Protein AF-0000000074768337 (afdb_homodimer)

Sequence (286 aa):
MSSMKHPATPILRFARPTTSLATALHFYQSALGLELVGMFDNHRGFDGRILSPGSSTAGTPAPWHIEFTFQHGNNESCRAPTKDNLLVLYLKDKAEVELRKARMMEHGYDPVESLNPYWDDNGITFEDPEGWRIVLSWMEWTLMSSMKHPATPILRFARPTTSLATALHFYQSALGLELVGMFDNHRGFDGRILSPGSSTAGTPAPWHIEFTFQHGNNESCRAPTKDNLLVLYLKDKAEVELRKARMMEHGYDPVESLNPYWDDNGITFEDPEGWRIVLSWMEWTL

Radius of gyration: 18.32 Å; Cα contacts (8 Å, |Δi|>4): 614; chains: 2; bounding box: 54×44×52 Å

Structure (mmCIF, N/CA/C/O backbone):
data_AF-0000000074768337-model_v1
#
loop_
_entity.id
_entity.type
_entity.pdbx_description
1 polymer 'VOC domain-containing protein'
#
loop_
_atom_site.group_PDB
_atom_site.id
_atom_site.type_symbol
_atom_site.label_atom_id
_atom_site.label_alt_id
_atom_site.label_comp_id
_atom_site.label_asym_id
_atom_site.label_entity_id
_atom_site.label_seq_id
_atom_site.pdbx_PDB_ins_code
_atom_site.Cartn_x
_atom_site.Cartn_y
_atom_site.Cartn_z
_atom_site.occupancy
_atom_site.B_iso_or_equiv
_atom_site.auth_seq_id
_atom_site.auth_comp_id
_atom_site.auth_asym_id
_atom_site.auth_atom_id
_atom_site.pdbx_PDB_model_num
ATOM 1 N N . MET A 1 1 ? -18.953 -5.113 -32.281 1 28.75 1 MET A N 1
ATOM 2 C CA . MET A 1 1 ? -17.891 -4.344 -31.625 1 28.75 1 MET A CA 1
ATOM 3 C C . MET A 1 1 ? -17.672 -4.797 -30.188 1 28.75 1 MET A C 1
ATOM 5 O O . MET A 1 1 ? -18.578 -4.684 -29.359 1 28.75 1 MET A O 1
ATOM 9 N N . SER A 1 2 ? -17.062 -5.973 -30 1 35.22 2 SER A N 1
ATOM 10 C CA . SER A 1 2 ? -16.891 -6.633 -28.703 1 35.22 2 SER A CA 1
ATOM 11 C C . SER A 1 2 ? -16.438 -5.645 -27.641 1 35.22 2 SER A C 1
ATOM 13 O O . SER A 1 2 ? -15.43 -4.949 -27.812 1 35.22 2 SER A O 1
ATOM 15 N N . SER A 1 3 ? -17.25 -4.957 -26.984 1 39.78 3 SER A N 1
ATOM 16 C CA . SER A 1 3 ? -16.953 -3.977 -25.953 1 39.78 3 SER A CA 1
ATOM 17 C C . SER A 1 3 ? -15.828 -4.465 -25.047 1 39.78 3 SER A C 1
ATOM 19 O O . SER A 1 3 ? -15.992 -5.438 -24.312 1 39.78 3 SER A O 1
ATOM 21 N N . MET A 1 4 ? -14.617 -4.535 -25.484 1 37.62 4 MET A N 1
ATOM 22 C CA . MET A 1 4 ? -13.453 -4.906 -24.703 1 37.62 4 MET A CA 1
ATOM 23 C C . MET A 1 4 ? -13.539 -4.312 -23.297 1 37.62 4 MET A C 1
ATOM 25 O O . MET A 1 4 ? -13.422 -3.1 -23.125 1 37.62 4 MET A O 1
ATOM 29 N N . LYS A 1 5 ? -14.531 -4.719 -22.531 1 48.41 5 LYS A N 1
ATOM 30 C CA . LYS A 1 5 ? -14.727 -4.309 -21.156 1 48.41 5 LYS A CA 1
ATOM 31 C C . LYS A 1 5 ? -13.391 -4.23 -20.406 1 48.41 5 LYS A C 1
ATOM 33 O O . LYS A 1 5 ? -12.664 -5.223 -20.328 1 48.41 5 LYS A O 1
ATOM 38 N N . HIS A 1 6 ? -12.781 -3.053 -20.422 1 56.81 6 HIS A N 1
ATOM 39 C CA . HIS A 1 6 ? -11.625 -2.883 -19.562 1 56.81 6 HIS A CA 1
ATOM 40 C C . HIS A 1 6 ? -11.875 -3.469 -18.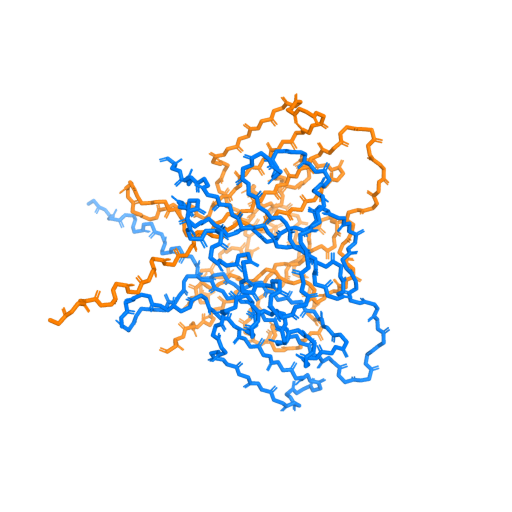172 1 56.81 6 HIS A C 1
ATOM 42 O O . HIS A 1 6 ? -12.938 -3.262 -17.594 1 56.81 6 HIS A O 1
ATOM 48 N N . PRO A 1 7 ? -11.109 -4.43 -17.859 1 65.25 7 PRO A N 1
ATOM 49 C CA . PRO A 1 7 ? -11.352 -5.027 -16.531 1 65.25 7 PRO A CA 1
ATOM 50 C C . PRO A 1 7 ? -11.477 -3.986 -15.43 1 65.25 7 PRO A C 1
ATOM 52 O O . PRO A 1 7 ? -10.859 -2.92 -15.508 1 65.25 7 PRO A O 1
ATOM 55 N N . ALA A 1 8 ? -12.438 -4.148 -14.586 1 78.94 8 ALA A N 1
ATOM 56 C CA . ALA A 1 8 ? -12.641 -3.277 -13.43 1 78.94 8 ALA A CA 1
ATOM 57 C C . ALA A 1 8 ? -11.344 -3.123 -12.633 1 78.94 8 ALA A C 1
ATOM 59 O O . ALA A 1 8 ? -10.555 -4.062 -12.531 1 78.94 8 ALA A O 1
ATOM 60 N N . THR A 1 9 ? -11.016 -1.885 -12.156 1 88.5 9 THR A N 1
ATOM 61 C CA . THR A 1 9 ? -9.859 -1.632 -11.305 1 88.5 9 THR A CA 1
ATOM 62 C C . THR A 1 9 ? -9.93 -2.465 -10.031 1 88.5 9 THR A C 1
ATOM 64 O O . THR A 1 9 ? -10.93 -2.424 -9.312 1 88.5 9 THR A O 1
ATOM 67 N N . PRO A 1 10 ? -8.938 -3.223 -9.812 1 93.25 10 PRO A N 1
ATOM 68 C CA . PRO A 1 10 ? -8.977 -4.031 -8.594 1 93.25 10 PRO A CA 1
ATOM 69 C C . PRO A 1 10 ? -8.969 -3.186 -7.32 1 93.25 10 PRO A C 1
ATOM 71 O O . PRO A 1 10 ? -8.305 -2.145 -7.273 1 93.25 10 PRO A O 1
ATOM 74 N N . ILE A 1 11 ? -9.742 -3.621 -6.328 1 93.88 11 ILE A N 1
ATOM 75 C CA . ILE A 1 11 ? -9.555 -3.1 -4.977 1 93.88 11 ILE A CA 1
ATOM 76 C C . ILE A 1 11 ? -8.188 -3.52 -4.441 1 93.88 11 ILE A C 1
ATOM 78 O O . ILE A 1 11 ? -7.766 -4.664 -4.629 1 93.88 11 ILE A O 1
ATOM 82 N N . LEU A 1 12 ? -7.484 -2.623 -3.832 1 96.56 12 LEU A N 1
ATOM 83 C CA . LEU A 1 12 ? -6.141 -2.877 -3.326 1 96.56 12 LEU A CA 1
ATOM 84 C C . LEU A 1 12 ? -6.145 -2.994 -1.805 1 96.56 12 LEU A C 1
ATOM 86 O O . LEU A 1 12 ? -6.766 -2.18 -1.117 1 96.56 12 LEU A O 1
ATOM 90 N N . ARG A 1 13 ? -5.523 -4.023 -1.271 1 97.31 13 ARG A N 1
ATOM 91 C CA . ARG A 1 13 ? -5.207 -4.074 0.153 1 97.31 13 ARG A CA 1
ATOM 92 C C . ARG A 1 13 ? -3.701 -4.039 0.381 1 97.31 13 ARG A C 1
ATOM 94 O O . ARG A 1 13 ? -2.965 -4.852 -0.181 1 97.31 13 ARG A O 1
ATOM 101 N N . PHE A 1 14 ? -3.279 -3.074 1.124 1 98.19 14 PHE A N 1
ATOM 102 C CA . PHE A 1 14 ? -1.939 -3.107 1.695 1 98.19 14 PHE A CA 1
ATOM 103 C C . PHE A 1 14 ? -1.933 -3.863 3.018 1 98.19 14 PHE A C 1
ATOM 105 O O . PHE A 1 14 ? -2.605 -3.463 3.971 1 98.19 14 PHE A O 1
ATOM 112 N N . ALA A 1 15 ? -1.19 -4.914 3.059 1 98.5 15 ALA A N 1
ATOM 113 C CA . ALA A 1 15 ? -1.124 -5.695 4.289 1 98.5 15 ALA A CA 1
ATOM 114 C C . ALA A 1 15 ? 0.3 -5.738 4.836 1 98.5 15 ALA A C 1
ATOM 116 O O . ALA A 1 15 ? 1.262 -5.867 4.074 1 98.5 15 ALA A O 1
ATOM 117 N N . ARG A 1 16 ? 0.417 -5.609 6.113 1 98.38 16 ARG A N 1
ATOM 118 C CA . ARG A 1 16 ? 1.716 -5.832 6.738 1 98.38 16 ARG A CA 1
ATOM 119 C C . ARG A 1 16 ? 1.556 -6.414 8.141 1 98.38 16 ARG A C 1
ATOM 121 O O . ARG A 1 16 ? 0.518 -6.234 8.781 1 98.38 16 ARG A O 1
ATOM 128 N N . PRO A 1 17 ? 2.613 -7.156 8.609 1 98.31 17 PRO A N 1
ATOM 129 C CA . PRO A 1 17 ? 2.607 -7.586 10.008 1 98.31 17 PRO A CA 1
ATOM 130 C C . PRO A 1 17 ? 2.875 -6.441 10.977 1 98.31 17 PRO A C 1
ATOM 132 O O . PRO A 1 17 ? 3.346 -5.375 10.57 1 98.31 17 PRO A O 1
ATOM 135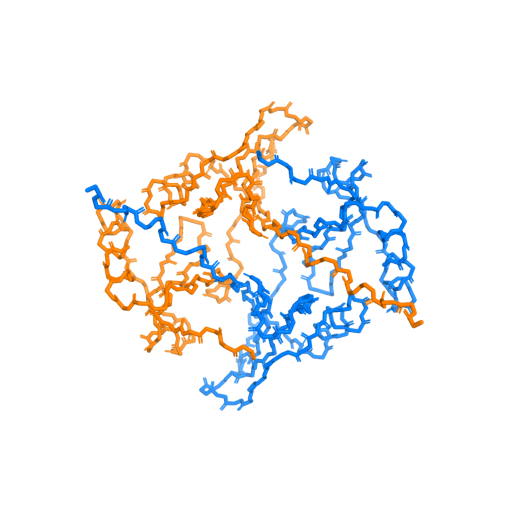 N N . THR A 1 18 ? 2.477 -6.602 12.148 1 98.19 18 THR A N 1
ATOM 136 C CA . THR A 1 18 ? 2.768 -5.703 13.266 1 98.19 18 THR A CA 1
ATOM 137 C C . THR A 1 18 ? 3.016 -6.496 14.547 1 98.19 18 THR A C 1
ATOM 139 O O . THR A 1 18 ? 2.52 -7.613 14.695 1 98.19 18 THR A O 1
ATOM 142 N N . THR A 1 19 ? 3.844 -5.938 15.414 1 97.31 19 THR A N 1
ATOM 143 C CA . THR A 1 19 ? 4.062 -6.562 16.719 1 97.31 19 THR A CA 1
ATOM 144 C C . THR A 1 19 ? 2.984 -6.133 17.703 1 97.31 19 THR A C 1
ATOM 146 O O . THR A 1 19 ? 2.871 -6.707 18.797 1 97.31 19 THR A O 1
ATOM 149 N N . SER A 1 20 ? 2.176 -5.137 17.328 1 97.38 20 SER A N 1
ATOM 150 C CA . SER A 1 20 ? 1.146 -4.637 18.234 1 97.38 20 SER A CA 1
ATOM 151 C C . SER A 1 20 ? -0.039 -4.07 17.453 1 97.38 20 SER A C 1
ATOM 153 O O . SER A 1 20 ? 0.028 -2.953 16.938 1 97.38 20 SER A O 1
ATOM 155 N N . LEU A 1 21 ? -1.165 -4.816 17.453 1 98.38 21 LEU A N 1
ATOM 156 C CA . LEU A 1 21 ? -2.379 -4.348 16.781 1 98.38 21 LEU A CA 1
ATOM 157 C C . LEU A 1 21 ? -2.914 -3.092 17.469 1 98.38 21 LEU A C 1
ATOM 159 O O . LEU A 1 21 ? -3.441 -2.199 16.797 1 98.38 21 LEU A O 1
ATOM 163 N N . ALA A 1 22 ? -2.742 -3.014 18.766 1 98.44 22 ALA A N 1
ATOM 164 C CA . ALA A 1 22 ? -3.223 -1.855 19.516 1 98.44 22 ALA A CA 1
ATOM 165 C C . ALA A 1 22 ? -2.52 -0.579 19.047 1 98.44 22 ALA A C 1
ATOM 167 O O . ALA A 1 22 ? -3.162 0.454 18.859 1 98.44 22 ALA A O 1
ATOM 168 N N . THR A 1 23 ? -1.223 -0.657 18.891 1 98 23 THR A N 1
ATOM 169 C CA . THR A 1 23 ? -0.446 0.498 18.453 1 98 23 THR A CA 1
ATOM 170 C C . THR A 1 23 ? -0.81 0.886 17.031 1 98 23 THR A C 1
ATOM 172 O O . THR A 1 23 ? -0.951 2.07 16.719 1 98 23 THR A O 1
ATOM 175 N N . ALA A 1 24 ? -0.987 -0.105 16.203 1 98.5 24 ALA A N 1
ATOM 176 C CA . ALA A 1 24 ? -1.396 0.157 14.828 1 98.5 24 ALA A CA 1
ATOM 177 C C . ALA A 1 24 ? -2.76 0.842 14.781 1 98.5 24 ALA A C 1
ATOM 179 O O . ALA A 1 24 ? -2.938 1.835 14.07 1 98.5 24 ALA A O 1
ATOM 180 N N . LEU A 1 25 ? -3.658 0.359 15.562 1 98.75 25 LEU A N 1
ATOM 181 C CA . LEU A 1 25 ? -5.008 0.915 15.57 1 98.75 25 LEU A CA 1
ATOM 182 C C . LEU A 1 25 ? -5.008 2.334 16.125 1 98.75 25 LEU A C 1
ATOM 184 O O . LEU A 1 25 ? -5.766 3.188 15.664 1 98.75 25 LEU A O 1
ATOM 188 N N . HIS A 1 26 ? -4.168 2.566 17.094 1 98.88 26 HIS A N 1
ATOM 189 C CA . HIS A 1 26 ? -4.094 3.922 17.641 1 98.88 26 HIS A CA 1
ATOM 190 C C . HIS A 1 26 ? -3.613 4.906 16.578 1 98.88 26 HIS A C 1
ATOM 192 O O . HIS A 1 26 ? -4.164 6 16.438 1 98.88 26 HIS A O 1
ATOM 198 N N . PHE A 1 27 ? -2.666 4.574 15.758 1 98.94 27 PHE A N 1
ATOM 199 C CA . PHE A 1 27 ? -2.123 5.461 14.734 1 98.94 27 PHE A CA 1
ATOM 200 C C . PHE A 1 27 ? -3.092 5.598 13.562 1 98.94 27 PHE A C 1
ATOM 202 O O . PHE A 1 27 ? -3.422 6.711 13.156 1 98.94 27 PHE A O 1
ATOM 209 N N . TYR A 1 28 ? -3.582 4.484 13.047 1 98.75 28 TYR A N 1
ATOM 210 C CA . TYR A 1 28 ? -4.262 4.496 11.75 1 98.75 28 TYR A CA 1
ATOM 211 C C . TYR A 1 28 ? -5.762 4.711 11.93 1 98.75 28 TYR A C 1
ATOM 213 O O . TYR A 1 28 ? -6.418 5.285 11.055 1 98.75 28 TYR A O 1
ATOM 221 N N . GLN A 1 29 ? -6.285 4.207 12.992 1 98.25 29 GLN A N 1
ATOM 222 C CA . GLN A 1 29 ? -7.711 4.402 13.227 1 98.25 29 GLN A CA 1
ATOM 223 C C . GLN A 1 29 ? -7.961 5.668 14.047 1 98.25 29 GLN A C 1
ATOM 225 O O . GLN A 1 29 ? -8.594 6.609 13.562 1 98.25 29 GLN A O 1
ATOM 230 N N . SER A 1 30 ? -7.422 5.746 15.242 1 98.56 30 SER A N 1
ATOM 231 C CA . SER A 1 30 ? -7.723 6.844 16.156 1 98.56 30 SER A CA 1
ATOM 232 C C . SER A 1 30 ? -7.133 8.156 15.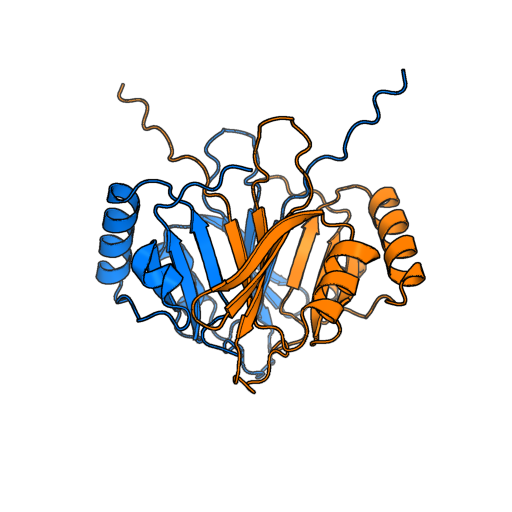648 1 98.56 30 SER A C 1
ATOM 234 O O . SER A 1 30 ? -7.824 9.18 15.602 1 98.56 30 SER A O 1
ATOM 236 N N . ALA A 1 31 ? -5.875 8.148 15.258 1 98.75 31 ALA A N 1
ATOM 237 C CA . ALA A 1 31 ? -5.191 9.391 14.906 1 98.75 31 ALA A CA 1
ATOM 238 C C . ALA A 1 31 ? -5.434 9.758 13.445 1 98.75 31 ALA A C 1
ATOM 240 O O . ALA A 1 31 ? -5.945 10.836 13.141 1 98.75 31 ALA A O 1
ATOM 241 N N . LEU A 1 32 ? -5.172 8.836 12.539 1 98 32 LEU A N 1
ATOM 242 C CA . LEU A 1 32 ? -5.289 9.117 11.109 1 98 32 LEU A CA 1
ATOM 243 C C . LEU A 1 32 ? -6.754 9.18 10.688 1 98 32 LEU A C 1
ATOM 245 O O . LEU A 1 32 ? -7.098 9.875 9.727 1 98 32 LEU A O 1
ATOM 249 N N . GLY A 1 33 ? -7.57 8.336 11.312 1 96.44 33 GLY A N 1
ATOM 250 C CA . GLY A 1 33 ? -9 8.484 11.102 1 96.44 33 GLY A CA 1
ATOM 251 C C . GLY A 1 33 ? -9.57 7.461 10.141 1 96.44 33 GLY A C 1
ATOM 252 O O . GLY A 1 33 ? -10.664 7.648 9.602 1 96.44 33 GLY A O 1
ATOM 253 N N . LEU A 1 34 ? -8.867 6.391 9.891 1 96.81 34 LEU A N 1
ATOM 254 C CA . LEU A 1 34 ? -9.445 5.324 9.078 1 96.81 34 LEU A CA 1
ATOM 255 C C . LEU A 1 34 ? -10.477 4.531 9.867 1 96.81 34 LEU A C 1
ATOM 257 O O . LEU A 1 34 ? -10.5 4.59 11.102 1 96.81 34 LEU A O 1
ATOM 261 N N . GLU A 1 35 ? -11.328 3.877 9.125 1 95.38 35 GLU A N 1
ATOM 262 C CA . GLU A 1 35 ? -12.391 3.092 9.742 1 95.38 35 GLU A CA 1
ATOM 263 C C . GLU A 1 35 ? -12.023 1.612 9.805 1 95.38 35 GLU A C 1
ATOM 265 O O . GLU A 1 35 ? -11.508 1.058 8.828 1 95.38 35 GLU A O 1
ATOM 270 N N . LEU A 1 36 ? -12.281 0.96 10.969 1 96.31 36 LEU A N 1
ATOM 271 C CA . LEU A 1 36 ? -12.141 -0.488 11.07 1 96.31 36 LEU A CA 1
ATOM 272 C C . LEU A 1 36 ? -13.281 -1.194 10.344 1 96.31 36 LEU A C 1
ATOM 274 O O . LEU A 1 36 ? -14.445 -1.09 10.75 1 96.31 36 LEU A O 1
ATOM 278 N N . VAL A 1 37 ? -12.992 -1.938 9.328 1 94.88 37 VAL A N 1
ATOM 279 C CA . VAL A 1 37 ? -14.055 -2.477 8.477 1 94.88 37 VAL A CA 1
ATOM 280 C C . VAL A 1 37 ? -14.016 -4.004 8.508 1 94.88 37 VAL A C 1
ATOM 282 O O . VAL A 1 37 ? -14.867 -4.664 7.918 1 94.88 37 VAL A O 1
ATOM 285 N N . GLY A 1 38 ? -13.023 -4.617 9.141 1 95.12 38 GLY A N 1
ATOM 286 C CA . GLY A 1 38 ? -12.891 -6.059 9.281 1 95.12 38 GLY A CA 1
ATOM 287 C C . GLY A 1 38 ? -11.883 -6.461 10.336 1 95.12 38 GLY A C 1
ATOM 288 O O . GLY A 1 38 ? -10.945 -5.715 10.625 1 95.12 38 GLY A O 1
ATOM 289 N N . MET A 1 39 ? -12.133 -7.559 10.961 1 97.5 39 MET A N 1
ATOM 290 C CA . MET A 1 39 ? -11.195 -8.109 11.93 1 97.5 39 MET A CA 1
ATOM 291 C C . MET A 1 39 ? -11.367 -9.617 12.07 1 97.5 39 MET A C 1
ATOM 293 O O . MET A 1 39 ? -12.438 -10.148 11.766 1 97.5 39 MET A O 1
ATOM 297 N N . PHE A 1 40 ? -10.383 -10.266 12.406 1 97.94 40 PHE A N 1
ATOM 298 C CA . PHE A 1 40 ? -10.414 -11.672 12.789 1 97.94 40 PHE A CA 1
ATOM 299 C C . PHE A 1 40 ? -9.391 -11.969 13.875 1 97.94 40 PHE A C 1
ATOM 301 O O . PHE A 1 40 ? -8.375 -11.266 13.984 1 97.94 40 PHE A O 1
ATOM 308 N N . ASP A 1 41 ? -9.641 -12.969 14.695 1 97.81 41 ASP A N 1
ATOM 309 C CA . ASP A 1 41 ? -8.742 -13.422 15.75 1 97.81 41 ASP A CA 1
ATOM 310 C C . ASP A 1 41 ? -8.484 -14.922 15.641 1 97.81 41 ASP A C 1
ATOM 312 O O . ASP A 1 41 ? -9.414 -15.703 15.438 1 97.81 41 ASP A O 1
ATOM 316 N N . ASN A 1 42 ? -7.184 -15.18 15.711 1 96.06 42 ASN A N 1
ATOM 317 C CA . ASN A 1 42 ? -6.727 -16.562 15.773 1 96.06 42 ASN A CA 1
ATOM 318 C C . ASN A 1 42 ? -7.227 -17.375 14.586 1 96.06 42 ASN A C 1
ATOM 320 O O . ASN A 1 42 ? -7.703 -18.5 14.758 1 96.06 42 ASN A O 1
ATOM 324 N N . HIS A 1 43 ? -7.211 -16.703 13.547 1 95.81 43 HIS A N 1
ATOM 325 C CA . HIS A 1 43 ? -7.457 -17.422 12.305 1 95.81 43 HIS A CA 1
ATOM 326 C C . HIS A 1 43 ? -6.164 -18 11.734 1 95.81 43 HIS A C 1
ATOM 328 O O . HIS A 1 43 ? -5.387 -17.281 11.102 1 95.81 43 HIS A O 1
ATOM 334 N N . ARG A 1 44 ? -5.965 -19.25 11.977 1 94.19 44 ARG A N 1
ATOM 335 C CA . ARG A 1 44 ? -4.754 -19.938 11.555 1 94.19 44 ARG A CA 1
ATOM 336 C C . ARG A 1 44 ? -3.51 -19.281 12.133 1 94.19 44 ARG A C 1
ATOM 338 O O . ARG A 1 44 ? -2.52 -19.078 11.43 1 94.19 44 ARG A O 1
ATOM 345 N N . GLY A 1 45 ? -3.592 -18.844 13.375 1 96.12 45 GLY A N 1
ATOM 346 C CA . GLY A 1 45 ? -2.449 -18.297 14.094 1 96.12 45 GLY A CA 1
ATOM 347 C C . GLY A 1 45 ? -2.273 -16.797 13.891 1 96.12 45 GLY A C 1
ATOM 348 O O . GLY A 1 45 ? -1.281 -16.219 14.344 1 96.12 45 GLY A O 1
ATOM 349 N N . PHE A 1 46 ? -3.262 -16.219 13.203 1 97.69 46 PHE A N 1
ATOM 350 C CA . PHE A 1 46 ? -3.146 -14.789 12.914 1 97.69 46 PHE A CA 1
ATOM 351 C C . PHE A 1 46 ? -4.332 -14.023 13.492 1 97.69 46 PHE A C 1
ATOM 353 O O . PHE A 1 46 ? -5.465 -14.516 13.469 1 97.69 46 PHE A O 1
ATOM 360 N N . ASP A 1 47 ? -4.074 -12.867 14.062 1 98.44 47 ASP A N 1
ATOM 361 C CA . ASP A 1 47 ? -5.074 -11.82 14.227 1 98.44 47 ASP A CA 1
ATOM 362 C C . ASP A 1 47 ? -4.98 -10.797 13.094 1 98.44 47 ASP A C 1
ATOM 364 O O . ASP A 1 47 ? -3.898 -10.555 12.562 1 98.44 47 ASP A O 1
ATOM 368 N N . GLY A 1 48 ? -6.117 -10.258 12.703 1 98.44 48 GLY A N 1
ATOM 369 C CA . GLY A 1 48 ? -6.098 -9.258 11.648 1 98.44 48 GLY A CA 1
ATOM 370 C C . GLY A 1 48 ? -7.055 -8.109 11.898 1 98.44 48 GLY A C 1
ATOM 371 O O . GLY A 1 48 ? -8.109 -8.297 12.5 1 98.44 48 GLY A O 1
ATOM 372 N N . ARG A 1 49 ? -6.684 -6.891 11.57 1 98.75 49 ARG A N 1
ATOM 373 C CA . ARG A 1 49 ? -7.496 -5.68 11.539 1 98.75 49 ARG A CA 1
ATOM 374 C C . ARG A 1 49 ? -7.406 -5 10.172 1 98.75 49 ARG A C 1
ATOM 376 O O . ARG A 1 49 ? -6.309 -4.797 9.648 1 98.75 49 ARG A O 1
ATOM 383 N N . ILE A 1 50 ? -8.523 -4.785 9.594 1 97.94 50 ILE A N 1
ATOM 384 C CA . ILE A 1 50 ? -8.594 -4.18 8.273 1 97.94 50 ILE A CA 1
ATOM 385 C C . ILE A 1 50 ? -9.242 -2.799 8.367 1 97.94 50 ILE A C 1
ATOM 387 O O . ILE A 1 50 ? -10.336 -2.654 8.922 1 97.94 50 ILE A O 1
ATOM 391 N N . LEU A 1 51 ? -8.539 -1.793 7.879 1 97.5 51 LEU A N 1
ATOM 392 C CA . LEU A 1 51 ? -8.992 -0.408 7.938 1 97.5 51 LEU A CA 1
ATOM 393 C C . LEU A 1 51 ? -9.203 0.155 6.535 1 97.5 51 LEU A C 1
ATOM 395 O O . LEU A 1 51 ? -8.516 -0.243 5.594 1 97.5 51 LEU A O 1
ATOM 399 N N . SER A 1 52 ? -10.133 1.068 6.398 1 95.44 52 SER A N 1
ATOM 400 C CA . SER A 1 52 ? -10.461 1.707 5.129 1 95.44 52 SER A CA 1
ATOM 401 C C . SER A 1 52 ? -10.789 3.184 5.32 1 95.44 52 SER A C 1
ATOM 403 O O . SER A 1 52 ? -11.156 3.605 6.418 1 95.44 52 SER A O 1
ATOM 405 N N . PRO A 1 53 ? -10.492 4.188 4.246 1 90.12 53 PRO A N 1
ATOM 406 C CA . PRO A 1 53 ? -10.844 5.605 4.328 1 90.12 53 PRO A CA 1
ATOM 407 C C . PRO A 1 53 ? -12.352 5.836 4.348 1 90.12 53 PRO A C 1
ATOM 409 O O . PRO A 1 53 ? -12.805 6.973 4.516 1 90.12 53 PRO A O 1
ATOM 412 N N . GLY A 1 54 ? -13.141 5.051 4.664 1 76.25 54 GLY A N 1
ATOM 413 C CA . GLY A 1 54 ? -14.578 5.234 4.602 1 76.25 54 GLY A CA 1
ATOM 414 C C . GLY A 1 54 ? -15.094 5.43 3.186 1 76.25 54 GLY A C 1
ATOM 415 O O . GLY A 1 54 ? -14.328 5.801 2.289 1 76.25 54 GLY A O 1
ATOM 416 N N . SER A 1 55 ? -16.172 4.828 2.875 1 69.5 55 SER A N 1
ATOM 417 C CA . SER A 1 55 ? -16.797 5.012 1.569 1 69.5 55 SER A CA 1
ATOM 418 C C . SER A 1 55 ? -17.688 6.254 1.551 1 69.5 55 SER A C 1
ATOM 420 O O . SER A 1 55 ? -18.391 6.523 2.516 1 69.5 55 SER A O 1
ATOM 422 N N . SER A 1 56 ? -17.406 7.031 0.589 1 62.06 56 SER A N 1
ATOM 423 C CA . SER A 1 56 ? -18.266 8.203 0.451 1 62.06 56 SER A CA 1
ATOM 424 C C . SER A 1 56 ? -19.641 7.816 -0.067 1 62.06 56 SER A C 1
ATOM 426 O O . SER A 1 56 ? -20.594 8.594 0.047 1 62.06 56 SER A O 1
ATOM 428 N N . THR A 1 57 ? -19.688 6.699 -0.741 1 64.44 57 THR A N 1
ATOM 429 C CA . THR A 1 57 ? -20.953 6.312 -1.341 1 64.44 57 THR A CA 1
ATOM 430 C C . THR A 1 57 ? -21.469 5.012 -0.729 1 64.44 57 THR A C 1
ATOM 432 O O . THR A 1 57 ? -20.734 4.023 -0.653 1 64.44 57 THR A O 1
ATOM 435 N N . ALA A 1 58 ? -22.703 5.133 -0.226 1 64.62 58 ALA A N 1
ATOM 436 C CA . ALA A 1 58 ? -23.328 3.945 0.346 1 64.62 58 ALA A CA 1
ATOM 437 C C . ALA A 1 58 ? -23.344 2.795 -0.656 1 64.62 58 ALA A C 1
ATOM 439 O O . ALA A 1 58 ? -23.672 2.992 -1.83 1 64.62 58 ALA A O 1
ATOM 440 N N . GLY A 1 59 ? -22.891 1.676 -0.209 1 69.44 59 GLY A N 1
ATOM 441 C CA . GLY A 1 59 ? -22.969 0.473 -1.022 1 69.44 59 GLY A CA 1
ATOM 442 C C . GLY A 1 59 ? -21.734 0.261 -1.889 1 69.44 59 GLY A C 1
ATOM 443 O O . GLY A 1 59 ? -21.594 -0.792 -2.51 1 69.44 59 GLY A O 1
ATOM 444 N N . THR A 1 60 ? -20.859 1.288 -1.959 1 77.44 60 THR A N 1
ATOM 445 C CA . THR A 1 60 ? -19.656 1.134 -2.768 1 77.44 60 THR A CA 1
ATOM 446 C C . THR A 1 60 ? -18.438 0.892 -1.883 1 77.44 60 THR A C 1
ATOM 448 O O . THR A 1 60 ? -18.141 1.692 -0.994 1 77.44 60 THR A O 1
ATOM 451 N N . PRO A 1 61 ? -17.859 -0.168 -2.146 1 82.56 61 PRO A N 1
ATOM 452 C CA . PRO A 1 61 ? -16.672 -0.422 -1.319 1 82.56 61 PRO A CA 1
ATOM 453 C C . PRO A 1 61 ? -15.555 0.577 -1.577 1 82.56 61 PRO A C 1
ATOM 455 O O . PRO A 1 61 ? -15.406 1.069 -2.699 1 82.56 61 PRO A O 1
ATOM 458 N N . ALA A 1 62 ? -14.836 0.848 -0.571 1 90.38 62 ALA A N 1
ATOM 459 C CA . ALA A 1 62 ? -13.633 1.657 -0.754 1 90.38 62 ALA A CA 1
ATOM 460 C C . ALA A 1 62 ? -12.648 0.973 -1.697 1 90.38 62 ALA A C 1
ATOM 462 O O . ALA A 1 62 ? -12.523 -0.254 -1.689 1 90.38 62 ALA A O 1
ATOM 463 N N . PRO A 1 63 ? -11.984 1.746 -2.475 1 91.44 63 PRO A N 1
ATOM 464 C CA . PRO A 1 63 ? -11.117 1.143 -3.488 1 91.44 63 PRO A CA 1
ATOM 465 C C . PRO A 1 63 ? -9.805 0.611 -2.904 1 91.44 63 PRO A C 1
ATOM 467 O O . PRO A 1 63 ? -9.062 -0.1 -3.588 1 91.44 63 PRO A O 1
ATOM 470 N N . TRP A 1 64 ? -9.508 0.916 -1.627 1 95.12 64 TRP A N 1
ATOM 471 C CA . TRP A 1 64 ? -8.305 0.389 -0.988 1 95.12 64 TRP A CA 1
ATOM 472 C C . TRP A 1 64 ? -8.508 0.244 0.516 1 95.12 64 TRP A C 1
ATOM 474 O O . TRP A 1 64 ? -9.398 0.866 1.092 1 95.12 64 TRP A O 1
ATOM 484 N N . HIS A 1 65 ? -7.695 -0.678 1.093 1 96 65 HIS A N 1
ATOM 485 C CA . HIS A 1 65 ? -7.668 -0.932 2.529 1 96 65 HIS A CA 1
ATOM 486 C C . HIS A 1 65 ? -6.258 -1.248 3.008 1 96 65 HIS A C 1
ATOM 488 O O . HIS A 1 65 ? -5.383 -1.583 2.203 1 96 65 HIS A O 1
ATOM 494 N N . ILE A 1 66 ? -6.148 -1.062 4.305 1 98.19 66 ILE A N 1
ATOM 495 C CA . ILE A 1 66 ? -4.918 -1.465 4.98 1 98.19 66 ILE A CA 1
ATOM 496 C C . ILE A 1 66 ? -5.219 -2.586 5.973 1 98.19 66 ILE A C 1
ATOM 498 O O . ILE A 1 66 ? -6.219 -2.533 6.695 1 98.19 66 ILE A O 1
ATOM 502 N N . GLU A 1 67 ? -4.375 -3.549 5.973 1 98.56 67 GLU A N 1
ATOM 503 C CA . GLU A 1 67 ? -4.5 -4.641 6.938 1 98.56 67 GLU A CA 1
ATOM 504 C C . GLU A 1 67 ? -3.246 -4.766 7.793 1 98.56 67 GLU A C 1
ATOM 506 O O . GLU A 1 67 ? -2.127 -4.719 7.277 1 98.56 67 GLU A O 1
ATOM 511 N N . PHE A 1 68 ? -3.504 -4.902 9.094 1 98.69 68 PHE A N 1
ATOM 512 C CA . PHE A 1 68 ? -2.453 -5.281 10.023 1 98.69 68 PHE A CA 1
ATOM 513 C C . PHE A 1 68 ? -2.684 -6.691 10.555 1 98.69 68 PHE A C 1
ATOM 515 O O . PHE A 1 68 ? -3.791 -7.027 10.977 1 98.69 68 PHE A O 1
ATOM 522 N N . THR A 1 69 ? -1.649 -7.48 10.5 1 98.44 69 THR A N 1
ATOM 523 C CA . THR A 1 69 ? -1.748 -8.836 11.023 1 98.44 69 THR A CA 1
ATOM 524 C C . THR A 1 69 ? -0.768 -9.047 12.172 1 98.44 69 THR A C 1
ATOM 526 O O . THR A 1 69 ? 0.355 -8.539 12.133 1 98.44 69 THR A O 1
ATOM 529 N N . PHE A 1 70 ? -1.182 -9.695 13.148 1 97.94 70 PHE A N 1
ATOM 530 C CA . PHE A 1 70 ? -0.358 -10.203 14.242 1 97.94 70 PHE A CA 1
ATOM 531 C C . PHE A 1 70 ? -0.26 -11.719 14.188 1 97.94 70 PHE A C 1
ATOM 533 O O . PHE A 1 70 ? -1.271 -12.422 14.289 1 97.94 70 PHE A O 1
ATOM 540 N N . GLN A 1 71 ? 0.916 -12.203 13.914 1 97.12 71 GLN A N 1
ATOM 541 C CA . GLN A 1 71 ? 1.146 -13.641 13.875 1 97.12 71 GLN A CA 1
ATOM 542 C C . GLN A 1 71 ? 1.584 -14.172 15.234 1 97.12 71 GLN A C 1
ATOM 544 O O . GLN A 1 71 ? 2.652 -13.805 15.734 1 97.12 71 GLN A O 1
ATOM 549 N N . HIS A 1 72 ? 0.837 -15.062 15.75 1 96.75 72 HIS A N 1
ATOM 550 C CA . HIS A 1 72 ? 1.148 -15.625 17.062 1 96.75 72 HIS A CA 1
ATOM 551 C C . HIS A 1 72 ? 2.48 -16.359 17.031 1 96.75 72 HIS A C 1
ATOM 553 O O . HIS A 1 72 ? 2.734 -17.172 16.141 1 96.75 72 HIS A O 1
ATOM 559 N N . GLY A 1 73 ? 3.297 -16.031 18 1 94.25 73 GLY A N 1
ATOM 560 C CA . GLY A 1 73 ? 4.559 -16.734 18.156 1 94.25 73 GLY A CA 1
ATOM 561 C C . GLY A 1 73 ? 5.652 -16.219 17.234 1 94.25 73 GLY A C 1
ATOM 562 O O . GLY A 1 73 ? 6.766 -16.75 17.234 1 94.25 73 GLY A O 1
ATOM 563 N N . ASN A 1 74 ? 5.312 -15.227 16.438 1 89.38 74 ASN A N 1
ATOM 564 C CA . ASN A 1 74 ? 6.285 -14.633 15.523 1 89.38 74 ASN A CA 1
ATOM 565 C C . ASN A 1 74 ? 7.008 -13.453 16.172 1 89.38 74 ASN A C 1
ATOM 567 O O . ASN A 1 74 ? 6.367 -12.555 16.719 1 89.38 74 ASN A O 1
ATOM 571 N N . ASN A 1 75 ? 8.359 -13.406 16.016 1 86.56 75 ASN A N 1
ATOM 572 C CA . ASN A 1 75 ? 9.156 -12.367 16.641 1 86.56 75 ASN A CA 1
ATOM 573 C C . ASN A 1 75 ? 9.93 -11.547 15.617 1 86.56 75 ASN A C 1
ATOM 575 O O . ASN A 1 75 ? 10.844 -10.805 15.969 1 86.56 75 ASN A O 1
ATOM 579 N N . GLU A 1 76 ? 9.562 -11.703 14.438 1 90.06 76 GLU A N 1
ATOM 580 C CA . GLU A 1 76 ? 10.258 -10.953 13.391 1 90.06 76 GLU A CA 1
ATOM 581 C C . GLU A 1 76 ? 9.961 -9.461 13.492 1 90.06 76 GLU A C 1
ATOM 583 O O . GLU A 1 76 ? 8.859 -9.062 13.898 1 90.06 76 GLU A O 1
ATOM 588 N N . SER A 1 77 ? 10.992 -8.711 13.148 1 91.88 77 SER A N 1
ATOM 589 C CA . SER A 1 77 ? 10.805 -7.262 13.156 1 91.88 77 SER A CA 1
ATOM 590 C C . SER A 1 77 ? 9.781 -6.828 12.109 1 91.88 77 SER A C 1
ATOM 592 O O . SER A 1 77 ? 9.773 -7.348 10.992 1 91.88 77 SER A O 1
ATOM 594 N N . CYS A 1 78 ? 8.977 -5.891 12.484 1 95.75 78 CYS A N 1
ATOM 595 C CA . CYS A 1 78 ? 7.969 -5.328 11.586 1 95.75 78 CYS A CA 1
ATOM 596 C C . CYS A 1 78 ? 8.297 -3.881 11.242 1 95.75 78 CYS A C 1
ATOM 598 O O . CYS A 1 78 ? 7.449 -3.15 10.727 1 95.75 78 CYS A O 1
ATOM 600 N N . ARG A 1 79 ? 9.531 -3.531 11.477 1 97.25 79 ARG A N 1
ATOM 601 C CA . ARG A 1 79 ? 9.93 -2.148 11.234 1 97.25 79 ARG A CA 1
ATOM 602 C C . ARG A 1 79 ? 10.055 -1.864 9.742 1 97.25 79 ARG A C 1
ATOM 604 O O . ARG A 1 79 ? 10.438 -2.74 8.969 1 97.25 79 ARG A O 1
ATOM 611 N N . ALA A 1 80 ? 9.727 -0.644 9.367 1 97.88 80 ALA A N 1
ATOM 612 C CA . ALA A 1 80 ? 9.938 -0.219 7.984 1 97.88 80 ALA A CA 1
ATOM 613 C C . ALA A 1 80 ? 11.414 -0.32 7.598 1 97.88 80 ALA A C 1
ATOM 615 O O . ALA A 1 80 ? 12.297 0.033 8.391 1 97.88 80 ALA A O 1
ATOM 616 N N . PRO A 1 81 ? 11.648 -0.769 6.434 1 97.06 81 PRO A N 1
ATOM 617 C CA . PRO A 1 81 ? 13.055 -0.929 6.055 1 97.06 81 PRO A CA 1
ATOM 618 C C . PRO A 1 81 ? 13.75 0.404 5.793 1 97.06 81 PRO A C 1
ATOM 620 O O . PRO A 1 81 ? 14.977 0.504 5.93 1 97.06 81 PRO A O 1
ATOM 623 N N . THR A 1 82 ? 13.031 1.427 5.305 1 97.25 82 THR A N 1
ATOM 624 C CA . THR A 1 82 ? 13.602 2.752 5.09 1 97.25 82 THR A CA 1
ATOM 625 C C . THR A 1 82 ? 12.609 3.84 5.496 1 97.25 82 THR A C 1
ATOM 627 O O . THR A 1 82 ? 11.445 3.553 5.762 1 97.25 82 THR A O 1
ATOM 630 N N . LYS A 1 83 ? 13.117 5.035 5.461 1 96.94 83 LYS A N 1
ATOM 631 C CA . LYS A 1 83 ? 12.281 6.195 5.754 1 96.94 83 LYS A CA 1
ATOM 632 C C . LYS A 1 83 ? 11.469 6.613 4.527 1 96.94 83 LYS A C 1
ATOM 634 O O . LYS A 1 83 ? 10.664 7.543 4.598 1 96.94 83 LYS A O 1
ATOM 639 N N . ASP A 1 84 ? 11.648 5.875 3.441 1 97.62 84 ASP A N 1
ATOM 640 C CA . ASP A 1 84 ? 10.969 6.281 2.213 1 97.62 84 ASP A CA 1
ATOM 641 C C . ASP A 1 84 ? 9.992 5.207 1.743 1 97.62 84 ASP A C 1
ATOM 643 O O . ASP A 1 84 ? 9.641 5.148 0.563 1 97.62 84 ASP A O 1
ATOM 647 N N . ASN A 1 85 ? 9.68 4.285 2.623 1 98.25 85 ASN A N 1
ATOM 648 C CA . ASN A 1 85 ? 8.477 3.48 2.451 1 98.25 85 ASN A CA 1
ATOM 649 C C . ASN A 1 85 ? 7.23 4.23 2.912 1 98.25 85 ASN A C 1
ATOM 651 O O . ASN A 1 85 ? 6.98 4.352 4.113 1 98.25 85 ASN A O 1
ATOM 655 N N . LEU A 1 86 ? 6.387 4.652 1.932 1 98.69 86 LEU A N 1
ATOM 656 C CA . LEU A 1 86 ? 5.355 5.637 2.236 1 98.69 86 LEU A CA 1
ATOM 657 C C . LEU A 1 86 ? 3.98 5.133 1.802 1 98.69 86 LEU A C 1
ATOM 659 O O . LEU A 1 86 ? 3.85 4.504 0.749 1 98.69 86 LEU A O 1
ATOM 663 N N . LEU A 1 87 ? 2.967 5.41 2.588 1 98.56 87 LEU A N 1
ATOM 664 C CA . LEU A 1 87 ? 1.59 5.559 2.129 1 98.56 87 LEU A CA 1
ATOM 665 C C . LEU A 1 87 ? 1.229 7.031 1.959 1 98.56 87 LEU A C 1
ATOM 667 O O . LEU A 1 87 ? 1.282 7.801 2.918 1 98.56 87 LEU A O 1
ATOM 671 N N . VAL A 1 88 ? 0.897 7.387 0.749 1 98.38 88 VAL A N 1
ATOM 672 C CA . VAL A 1 88 ? 0.552 8.773 0.466 1 98.38 88 VAL A CA 1
ATOM 673 C C . VAL A 1 88 ? -0.953 8.898 0.233 1 98.38 88 VAL A C 1
ATOM 675 O O . VAL A 1 88 ? -1.51 8.219 -0.633 1 98.38 88 VAL A O 1
ATOM 678 N N . LEU A 1 89 ? -1.584 9.734 0.98 1 97.44 89 LEU A N 1
ATOM 679 C CA . LEU A 1 89 ? -3 10.039 0.816 1 97.44 89 LEU A CA 1
ATOM 680 C C . LEU A 1 89 ? -3.188 11.406 0.171 1 97.44 89 LEU A C 1
ATOM 682 O O . LEU A 1 89 ? -2.793 12.43 0.743 1 97.44 89 LEU A O 1
ATOM 686 N N . TYR A 1 90 ? -3.787 11.383 -0.958 1 96.44 90 TYR A N 1
ATOM 687 C CA . TYR A 1 90 ? -4.078 12.633 -1.639 1 96.44 90 TYR A CA 1
ATOM 688 C C . TYR A 1 90 ? -5.395 13.227 -1.148 1 96.44 90 TYR A C 1
ATOM 690 O O . TYR A 1 90 ? -6.473 12.766 -1.524 1 96.44 90 TYR A O 1
ATOM 698 N N . LEU A 1 91 ? -5.297 14.32 -0.441 1 95.31 91 LEU A N 1
ATOM 699 C CA . LEU A 1 91 ? -6.461 14.961 0.16 1 95.31 91 LEU A CA 1
ATOM 700 C C . LEU A 1 91 ? -6.902 16.172 -0.663 1 95.31 91 LEU A C 1
ATOM 702 O O . LEU A 1 91 ? -8.047 16.609 -0.56 1 95.31 91 LEU A O 1
ATOM 706 N N . LYS A 1 92 ? -6.047 16.75 -1.479 1 91.94 92 LYS A N 1
ATOM 707 C CA . LYS A 1 92 ? -6.289 17.75 -2.51 1 91.94 92 LYS A CA 1
ATOM 708 C C . LYS A 1 92 ? -6.664 19.094 -1.891 1 91.94 92 LYS A C 1
ATOM 710 O O . LYS A 1 92 ? -7.082 20.016 -2.598 1 91.94 92 LYS A O 1
ATOM 715 N N . ASP A 1 93 ? -6.562 19.219 -0.582 1 94.81 93 ASP A N 1
ATOM 716 C CA . ASP A 1 93 ? -6.973 20.406 0.147 1 94.81 93 ASP A CA 1
ATOM 717 C C . ASP A 1 93 ? -6.062 20.672 1.346 1 94.81 93 ASP A C 1
ATOM 719 O O . ASP A 1 93 ? -6.098 19.922 2.328 1 94.81 93 ASP A O 1
ATOM 723 N N . LYS A 1 94 ? -5.355 21.781 1.236 1 97.06 94 LYS A N 1
ATOM 724 C CA . LYS A 1 94 ? -4.395 22.094 2.289 1 97.06 94 LYS A CA 1
ATOM 725 C C . LYS A 1 94 ? -5.094 22.266 3.635 1 97.06 94 LYS A C 1
ATOM 727 O O . LYS A 1 94 ? -4.543 21.906 4.68 1 97.06 94 LYS A O 1
ATOM 732 N N . ALA A 1 95 ? -6.289 22.797 3.615 1 97.25 95 ALA A N 1
ATOM 733 C CA . ALA A 1 95 ? -7.043 22.953 4.855 1 97.25 95 ALA A CA 1
ATOM 734 C C . ALA A 1 95 ? -7.375 21.609 5.477 1 97.25 95 ALA A C 1
ATOM 736 O O . ALA A 1 95 ? -7.285 21.438 6.695 1 97.25 95 ALA A O 1
ATOM 737 N N . GLU A 1 96 ? -7.742 20.656 4.645 1 96.12 96 GLU A N 1
ATOM 738 C CA . GLU A 1 96 ? -8.008 19.297 5.133 1 96.12 96 GLU A CA 1
ATOM 739 C C . GLU A 1 96 ? -6.75 18.672 5.715 1 96.12 96 GLU A C 1
ATOM 741 O O . GLU A 1 96 ? -6.809 18 6.746 1 96.12 96 GLU A O 1
ATOM 746 N N . VAL A 1 97 ? -5.629 18.891 5.055 1 98.12 97 VAL A N 1
ATOM 747 C CA . VAL A 1 97 ? -4.359 18.359 5.539 1 98.12 97 VAL A CA 1
ATOM 748 C C . VAL A 1 97 ? -4.047 18.953 6.914 1 98.12 97 VAL A C 1
ATOM 750 O O . VAL A 1 97 ? -3.633 18.219 7.824 1 98.12 97 VAL A O 1
ATOM 753 N N . GLU A 1 98 ? -4.277 20.234 7.07 1 98.19 98 GLU A N 1
ATOM 754 C CA . GLU A 1 98 ? -4.004 20.891 8.352 1 98.19 98 GLU A CA 1
ATOM 755 C C . GLU A 1 98 ? -4.922 20.375 9.445 1 98.19 98 GLU A C 1
ATOM 757 O O . GLU A 1 98 ? -4.5 20.219 10.594 1 98.19 98 GLU A O 1
ATOM 762 N N . LEU A 1 99 ? -6.152 20.109 9.07 1 97.56 99 LEU A N 1
ATOM 763 C CA . LEU A 1 99 ? -7.09 19.531 10.031 1 97.56 99 LEU A CA 1
ATOM 764 C C . LEU A 1 99 ? -6.621 18.156 10.477 1 97.56 99 LEU A C 1
ATOM 766 O O . LEU A 1 99 ? -6.645 17.844 11.672 1 97.56 99 LEU A O 1
ATOM 770 N N . ARG A 1 100 ? -6.18 17.375 9.602 1 97.44 100 ARG A N 1
ATOM 771 C CA . ARG A 1 100 ? -5.695 16.031 9.922 1 97.44 100 ARG A CA 1
ATOM 772 C C . ARG A 1 100 ? -4.391 16.094 10.711 1 97.44 100 ARG A C 1
ATOM 774 O O . ARG A 1 100 ? -4.156 15.266 11.602 1 97.44 100 ARG A O 1
ATOM 781 N N . LYS A 1 101 ? -3.58 17.016 10.344 1 98.69 101 LYS A N 1
ATOM 782 C CA . LYS A 1 101 ? -2.363 17.25 11.117 1 98.69 101 LYS A CA 1
ATOM 783 C C . LYS A 1 101 ? -2.686 17.516 12.586 1 98.69 101 LYS A C 1
ATOM 785 O O . LYS A 1 101 ? -2.076 16.938 13.477 1 98.69 101 LYS A O 1
ATOM 790 N N . ALA A 1 102 ? -3.619 18.406 12.758 1 98.69 102 ALA A N 1
ATOM 791 C CA . ALA A 1 102 ? -4.008 18.75 14.125 1 98.69 102 ALA A CA 1
ATOM 792 C C . ALA A 1 102 ? -4.492 17.516 14.883 1 98.69 102 ALA A C 1
ATOM 794 O O . ALA A 1 102 ? -4.141 17.312 16.047 1 98.69 102 ALA A O 1
ATOM 795 N N . ARG A 1 103 ? -5.227 16.703 14.219 1 98.44 103 ARG A N 1
ATOM 796 C CA . ARG A 1 103 ? -5.723 15.477 14.836 1 98.44 103 ARG A CA 1
ATOM 797 C C . ARG A 1 103 ? -4.578 14.531 15.188 1 98.44 103 ARG A C 1
ATOM 799 O O . ARG A 1 103 ? -4.547 13.969 16.281 1 98.44 103 ARG A O 1
ATOM 806 N N . MET A 1 104 ? -3.67 14.352 14.25 1 98.81 104 MET A N 1
ATOM 807 C CA . MET A 1 104 ? -2.508 13.5 14.484 1 98.81 104 MET A CA 1
ATOM 808 C C . MET A 1 104 ? -1.73 13.977 15.711 1 98.81 104 MET A C 1
ATOM 810 O O . MET A 1 104 ? -1.381 13.172 16.578 1 98.81 104 MET A O 1
ATOM 814 N N . MET A 1 105 ? -1.508 15.25 15.758 1 98.81 105 MET A N 1
ATOM 815 C CA . MET A 1 105 ? -0.73 15.828 16.859 1 98.81 105 MET A CA 1
ATOM 816 C C . MET A 1 105 ? -1.47 15.688 18.172 1 98.81 105 MET A C 1
ATOM 818 O O . MET A 1 105 ? -0.852 15.445 19.219 1 98.81 105 MET A O 1
ATOM 822 N N . GLU A 1 106 ? -2.785 15.805 18.156 1 98.69 106 GLU A N 1
ATOM 823 C CA . GLU A 1 106 ? -3.602 15.609 19.359 1 98.69 106 GLU A CA 1
ATOM 824 C C . GLU A 1 106 ? -3.439 14.195 19.906 1 98.69 106 GLU A C 1
ATOM 826 O O . GLU A 1 106 ? -3.557 13.984 21.125 1 98.69 106 GLU A O 1
ATOM 831 N N . HIS A 1 107 ? -3.143 13.328 19.047 1 98.69 107 HIS A N 1
ATOM 832 C CA . HIS A 1 107 ? -2.986 11.938 19.453 1 98.69 107 HIS A CA 1
ATOM 833 C C . HIS A 1 107 ? -1.523 11.602 19.734 1 98.69 107 HIS A C 1
ATOM 835 O O . HIS A 1 107 ? -1.18 10.445 19.953 1 98.69 107 HIS A O 1
ATOM 841 N N . GLY A 1 108 ? -0.649 12.562 19.578 1 98.62 108 GLY A N 1
ATOM 842 C CA . GLY A 1 108 ? 0.721 12.383 20.031 1 98.62 108 GLY A CA 1
ATOM 843 C C . GLY A 1 108 ? 1.694 12.125 18.891 1 98.62 108 GLY A C 1
ATOM 844 O O . GLY A 1 108 ? 2.83 11.703 19.125 1 98.62 108 GLY A O 1
ATOM 845 N N . TYR A 1 109 ? 1.285 12.328 17.688 1 98.88 109 TYR A N 1
ATOM 846 C CA . TYR A 1 109 ? 2.164 12.117 16.547 1 98.88 109 TYR A CA 1
ATOM 847 C C . TYR A 1 109 ? 2.539 13.445 15.891 1 98.88 109 TYR A C 1
ATOM 849 O O . TYR A 1 109 ? 1.695 14.109 15.281 1 98.88 109 TYR A O 1
ATOM 857 N N . ASP A 1 110 ? 3.795 13.828 15.961 1 98.81 110 ASP A N 1
ATOM 858 C CA . ASP A 1 110 ? 4.281 15.055 15.336 1 98.81 110 ASP A CA 1
ATOM 859 C C . ASP A 1 110 ? 4.766 14.789 13.906 1 98.81 110 ASP A C 1
ATOM 861 O O . ASP A 1 110 ? 5.211 13.68 13.594 1 98.81 110 ASP A O 1
ATOM 865 N N . PRO A 1 111 ? 4.68 15.805 13.07 1 98.88 111 PRO A N 1
ATOM 866 C CA . PRO A 1 111 ? 5.277 15.656 11.742 1 98.88 111 PRO A CA 1
ATOM 867 C C . PRO A 1 111 ? 6.773 15.352 11.797 1 98.88 111 PRO A C 1
ATOM 869 O O . PRO A 1 111 ? 7.457 15.758 12.742 1 98.88 111 PRO A O 1
ATOM 872 N N . VAL A 1 112 ? 7.215 14.641 10.828 1 98.88 112 VAL A N 1
ATOM 873 C CA . VAL A 1 112 ? 8.641 14.383 10.68 1 98.88 112 VAL A CA 1
ATOM 874 C C . VAL A 1 112 ? 9.125 14.891 9.328 1 98.88 112 VAL A C 1
ATOM 876 O O . VAL A 1 112 ? 8.328 15.047 8.398 1 98.88 112 VAL A O 1
ATOM 879 N N . GLU A 1 113 ? 10.391 15.156 9.227 1 98.62 113 GLU A N 1
ATOM 880 C CA . GLU A 1 113 ? 10.977 15.539 7.941 1 98.62 113 GLU A CA 1
ATOM 881 C C . GLU A 1 113 ? 11.039 14.352 6.988 1 98.62 113 GLU A C 1
ATOM 883 O O . GLU A 1 113 ? 11.43 13.25 7.387 1 98.62 113 GLU A O 1
ATOM 888 N N . SER A 1 114 ? 10.617 14.562 5.73 1 98.06 114 SER A N 1
ATOM 889 C CA . SER A 1 114 ? 10.688 13.508 4.727 1 98.06 114 SER A CA 1
ATOM 890 C C . SER A 1 114 ? 12.117 13.32 4.223 1 98.06 114 SER A C 1
ATOM 892 O O . SER A 1 114 ? 12.922 14.25 4.258 1 98.06 114 SER A O 1
ATOM 894 N N . LEU A 1 115 ? 12.406 12.086 3.846 1 95.94 115 LEU A N 1
ATOM 895 C CA . LEU A 1 115 ? 13.688 11.836 3.191 1 95.94 115 LEU A CA 1
ATOM 896 C C . LEU A 1 115 ? 13.75 12.539 1.836 1 95.94 115 LEU A C 1
ATOM 898 O O . LEU A 1 115 ? 14.75 13.172 1.506 1 95.94 115 LEU A O 1
ATOM 902 N N . ASN A 1 116 ? 12.703 12.359 0.999 1 96.12 116 ASN A N 1
ATOM 903 C CA . ASN A 1 116 ? 12.523 13.117 -0.236 1 96.12 116 ASN A CA 1
ATOM 904 C C . ASN A 1 116 ? 11.875 14.477 0.029 1 96.12 116 ASN A C 1
ATOM 906 O O . ASN A 1 116 ? 10.703 14.547 0.406 1 96.12 116 ASN A O 1
ATOM 910 N N . PRO A 1 117 ? 12.508 15.562 -0.202 1 96.31 117 PRO A N 1
ATOM 911 C CA . PRO A 1 117 ? 11.992 16.891 0.156 1 96.31 117 PRO A CA 1
ATOM 912 C C . PRO A 1 117 ? 10.727 17.266 -0.618 1 96.31 117 PRO A C 1
ATOM 914 O O . PRO A 1 117 ? 10.016 18.188 -0.231 1 96.31 117 PRO A O 1
ATOM 917 N N . TYR A 1 118 ? 10.445 16.594 -1.696 1 97.31 118 TYR A N 1
ATOM 918 C CA . TYR A 1 118 ? 9.203 16.812 -2.438 1 97.31 118 TYR A CA 1
ATOM 919 C C . TYR A 1 118 ? 7.996 16.75 -1.512 1 97.31 118 TYR A C 1
ATOM 921 O O . TYR A 1 118 ? 7.062 17.547 -1.64 1 97.31 118 TYR A O 1
ATOM 929 N N . TRP A 1 119 ? 8.023 15.836 -0.566 1 98 119 TRP A N 1
ATOM 930 C CA . TRP A 1 119 ? 6.867 15.602 0.287 1 98 119 TRP A CA 1
ATOM 931 C C . TRP A 1 119 ? 6.762 16.672 1.367 1 98 119 TRP A C 1
ATOM 933 O O . TRP A 1 119 ? 5.695 16.875 1.945 1 98 119 TRP A O 1
ATOM 943 N N . ASP A 1 120 ? 7.852 17.344 1.667 1 98.19 120 ASP A N 1
ATOM 944 C CA . ASP A 1 120 ? 7.781 18.484 2.57 1 98.19 120 ASP A CA 1
ATOM 945 C C . ASP A 1 120 ? 7.145 19.688 1.882 1 98.19 120 ASP A C 1
ATOM 947 O O . ASP A 1 120 ? 6.453 20.484 2.521 1 98.19 120 ASP A O 1
ATOM 951 N N . ASP A 1 121 ? 7.336 19.781 0.611 1 97.81 121 ASP A N 1
ATOM 952 C CA . ASP A 1 121 ? 6.785 20.891 -0.176 1 97.81 121 ASP A CA 1
ATOM 953 C C . ASP A 1 121 ? 5.309 20.656 -0.486 1 97.81 121 ASP A C 1
ATOM 955 O O . ASP A 1 121 ? 4.562 21.609 -0.738 1 97.81 121 ASP A O 1
ATOM 959 N N . ASN A 1 122 ? 4.91 19.375 -0.444 1 97.94 122 ASN A N 1
ATOM 960 C CA . ASN A 1 122 ? 3.607 19.062 -1.021 1 97.94 122 ASN A CA 1
ATOM 961 C C . ASN A 1 122 ? 2.744 18.266 -0.055 1 97.94 122 ASN A C 1
ATOM 963 O O . ASN A 1 122 ? 1.764 17.641 -0.465 1 97.94 122 ASN A O 1
ATOM 967 N N . GLY A 1 123 ? 3.096 18.234 1.213 1 98.5 123 GLY A N 1
ATOM 968 C CA . GLY A 1 123 ? 2.357 17.484 2.217 1 98.5 123 GLY A CA 1
ATOM 969 C C . GLY A 1 123 ? 3.023 17.5 3.58 1 98.5 123 GLY A C 1
ATOM 970 O O . GLY A 1 123 ? 3.898 18.328 3.842 1 98.5 123 GLY A O 1
ATOM 971 N N . ILE A 1 124 ? 2.568 16.641 4.441 1 98.88 124 ILE A N 1
ATOM 972 C CA . ILE A 1 124 ? 3.1 16.453 5.785 1 98.88 124 ILE A CA 1
ATOM 973 C C . ILE A 1 124 ? 3.291 14.961 6.051 1 98.88 124 ILE A C 1
ATOM 975 O O . ILE A 1 124 ? 2.398 14.148 5.773 1 98.88 124 ILE A O 1
ATOM 979 N N . THR A 1 125 ? 4.426 14.641 6.547 1 98.94 125 THR A N 1
ATOM 980 C CA . THR A 1 125 ? 4.773 13.25 6.801 1 98.94 125 THR A CA 1
ATOM 981 C C . THR A 1 125 ? 4.66 12.93 8.289 1 98.94 125 THR A C 1
ATOM 983 O O . THR A 1 125 ? 5.062 13.727 9.133 1 98.94 125 THR A O 1
ATOM 986 N N . PHE A 1 126 ? 4.07 11.82 8.594 1 98.94 126 PHE A N 1
ATOM 987 C CA . PHE A 1 126 ? 4.059 11.242 9.93 1 98.94 126 PHE A CA 1
ATOM 988 C C . PHE A 1 126 ? 4.703 9.859 9.938 1 98.94 126 PHE A C 1
ATOM 990 O O . PHE A 1 126 ? 4.797 9.211 8.891 1 98.94 126 PHE A O 1
ATOM 997 N N . GLU A 1 127 ? 5.168 9.461 11.078 1 98.94 127 GLU A N 1
ATOM 998 C CA . GLU A 1 127 ? 5.797 8.156 11.266 1 98.94 127 GLU A CA 1
ATOM 999 C C . GLU A 1 127 ? 5.082 7.352 12.344 1 98.94 127 GLU A C 1
ATOM 1001 O O . GLU A 1 127 ? 4.879 7.84 13.453 1 98.94 127 GLU A O 1
ATOM 1006 N N . ASP A 1 128 ? 4.645 6.125 11.992 1 98.81 128 ASP A N 1
ATOM 1007 C CA . ASP A 1 128 ? 4.004 5.285 13 1 98.81 128 ASP A CA 1
ATOM 1008 C C . ASP A 1 128 ? 5.043 4.648 13.922 1 98.81 128 ASP A C 1
ATOM 1010 O O . ASP A 1 128 ? 6.246 4.785 13.703 1 98.81 128 ASP A O 1
ATOM 1014 N N . PRO A 1 129 ? 4.684 3.996 14.961 1 98.06 129 PRO A N 1
ATOM 1015 C CA . PRO A 1 129 ? 5.621 3.51 15.977 1 98.06 129 PRO A CA 1
ATOM 1016 C C . PRO A 1 129 ? 6.582 2.455 15.43 1 98.06 129 PRO A C 1
ATOM 1018 O O . PRO A 1 129 ? 7.57 2.117 16.094 1 98.06 129 PRO A O 1
ATOM 1021 N N . GLU A 1 130 ? 6.293 1.933 14.281 1 98.25 130 GLU A N 1
ATOM 1022 C CA . GLU A 1 130 ? 7.164 0.907 13.719 1 98.25 130 GLU A CA 1
ATOM 1023 C C . GLU A 1 130 ? 7.965 1.453 12.539 1 98.25 130 GLU A C 1
ATOM 1025 O O . GLU A 1 130 ? 8.602 0.691 11.805 1 98.25 130 GLU A O 1
ATOM 1030 N N . GLY A 1 131 ? 7.914 2.682 12.305 1 98.44 131 GLY A N 1
ATOM 1031 C CA . GLY A 1 131 ? 8.805 3.338 11.359 1 98.44 131 GLY A CA 1
ATOM 1032 C C . GLY A 1 131 ? 8.188 3.516 9.984 1 98.44 131 GLY A C 1
ATOM 1033 O O . GLY A 1 131 ? 8.828 4.051 9.078 1 98.44 131 GLY A O 1
ATOM 1034 N N . TRP A 1 132 ? 6.984 3.061 9.82 1 98.69 132 TRP A N 1
ATOM 1035 C CA . TRP A 1 132 ? 6.27 3.268 8.562 1 98.69 132 TRP A CA 1
ATOM 1036 C C . TRP A 1 132 ? 5.715 4.684 8.484 1 98.69 132 TRP A C 1
ATOM 1038 O O . TRP A 1 132 ? 5.258 5.238 9.484 1 98.69 132 TRP A O 1
ATOM 1048 N N . ARG A 1 133 ? 5.719 5.203 7.238 1 98.81 133 ARG A N 1
ATOM 1049 C CA . ARG A 1 133 ? 5.383 6.621 7.156 1 98.81 133 ARG A CA 1
ATOM 1050 C C . ARG A 1 133 ? 4.172 6.852 6.262 1 98.81 133 ARG A C 1
ATOM 1052 O O . ARG A 1 133 ? 3.975 6.129 5.281 1 98.81 133 ARG A O 1
ATOM 1059 N N . ILE A 1 134 ? 3.396 7.832 6.629 1 98.81 134 ILE A N 1
ATOM 1060 C CA . ILE A 1 134 ? 2.244 8.328 5.883 1 98.81 134 ILE A CA 1
ATOM 1061 C C . ILE A 1 134 ? 2.48 9.773 5.469 1 98.81 134 ILE A C 1
ATOM 1063 O O . ILE A 1 134 ? 2.959 10.586 6.266 1 98.81 134 ILE A O 1
ATOM 1067 N N . VAL A 1 135 ? 2.164 10.055 4.242 1 98.88 135 VAL A N 1
ATOM 1068 C CA . VAL A 1 135 ? 2.164 11.438 3.77 1 98.88 135 VAL A CA 1
ATOM 1069 C C . VAL A 1 135 ? 0.731 11.891 3.504 1 98.88 135 VAL A C 1
ATOM 1071 O O . VAL A 1 135 ? -0.015 11.227 2.781 1 98.88 135 VAL A O 1
ATOM 1074 N N . LEU A 1 136 ? 0.335 12.906 4.152 1 98.75 136 LEU A N 1
ATOM 1075 C CA . LEU A 1 136 ? -0.88 13.633 3.787 1 98.75 136 LEU A CA 1
ATOM 1076 C C . LEU A 1 136 ? -0.574 14.742 2.789 1 98.75 136 LEU A C 1
ATOM 1078 O O . LEU A 1 136 ? 0.115 15.711 3.123 1 98.75 136 LEU A O 1
ATOM 1082 N N . SER A 1 137 ? -1.038 14.562 1.63 1 98.56 137 SER A N 1
ATOM 1083 C CA . SER A 1 137 ? -0.666 15.492 0.569 1 98.56 137 SER A CA 1
ATOM 1084 C C . SER A 1 137 ? -1.845 16.375 0.165 1 98.56 137 SER A C 1
ATOM 1086 O O . SER A 1 137 ? -2.979 15.898 0.079 1 98.56 137 SER A O 1
ATOM 1088 N N . TRP A 1 138 ? -1.596 17.656 -0.169 1 98 138 TRP A N 1
ATOM 1089 C CA . TRP A 1 138 ? -2.633 18.562 -0.656 1 98 138 TRP A CA 1
ATOM 1090 C C . TRP A 1 138 ? -2.631 18.609 -2.18 1 98 138 TRP A C 1
ATOM 1092 O O . TRP A 1 138 ? -3.348 19.422 -2.777 1 98 138 TRP A O 1
ATOM 1102 N N . MET A 1 139 ? -1.819 17.75 -2.805 1 96.44 139 MET A N 1
ATOM 1103 C CA . MET A 1 139 ? -1.74 17.734 -4.262 1 96.44 139 MET A CA 1
ATOM 1104 C C . MET A 1 139 ? -2.898 16.953 -4.863 1 96.44 139 MET A C 1
ATOM 1106 O O . MET A 1 139 ? -3.451 16.062 -4.215 1 96.44 139 MET A O 1
ATOM 1110 N N . GLU A 1 140 ? -3.207 17.375 -6.098 1 92 140 GLU A N 1
ATOM 1111 C CA . GLU A 1 140 ? -4.156 16.594 -6.891 1 92 140 GLU A CA 1
ATOM 1112 C C . GLU A 1 140 ? -3.438 15.656 -7.855 1 92 140 GLU A C 1
ATOM 1114 O O . GLU A 1 140 ? -2.434 16.031 -8.461 1 92 140 GLU A O 1
ATOM 1119 N N . TRP A 1 141 ? -3.896 14.422 -7.789 1 84.56 141 TRP A N 1
ATOM 1120 C CA . TRP A 1 141 ? -3.412 13.516 -8.82 1 84.56 141 TRP A CA 1
ATOM 1121 C C . TRP A 1 141 ? -4.336 13.523 -10.039 1 84.56 141 TRP A C 1
ATOM 1123 O O . TRP A 1 141 ? -5.535 13.258 -9.914 1 84.56 141 TRP A O 1
ATOM 1133 N N . THR A 1 142 ? -3.926 14.156 -11.078 1 73.06 142 THR A N 1
ATOM 1134 C CA . THR A 1 142 ? -4.691 14.211 -12.312 1 73.06 142 THR A CA 1
ATOM 1135 C C . THR A 1 142 ? -3.971 13.461 -13.43 1 73.06 142 THR A C 1
ATOM 1137 O O . THR A 1 142 ? -2.742 13.5 -13.516 1 73.06 142 THR A O 1
ATOM 1140 N N . LEU A 1 143 ? -4.422 12.188 -13.797 1 60.44 143 LEU A N 1
ATOM 1141 C CA . LEU A 1 143 ? -3.812 11.578 -14.977 1 60.44 143 LEU A CA 1
ATOM 1142 C C . LEU A 1 143 ? -4.348 12.203 -16.25 1 60.44 143 LEU A C 1
ATOM 1144 O O . LEU A 1 143 ? -5.496 12.648 -16.297 1 60.44 143 LEU A O 1
ATOM 1148 N N . MET B 1 1 ? -30.281 21.031 5.992 1 29.02 1 MET B N 1
ATOM 1149 C CA . MET B 1 1 ? -29.641 19.75 6.273 1 29.02 1 MET B CA 1
ATOM 1150 C C . MET B 1 1 ? -28.266 19.672 5.641 1 29.02 1 MET B C 1
ATOM 1152 O O . MET B 1 1 ? -28.125 19.75 4.414 1 29.02 1 MET B O 1
ATOM 1156 N N . SER B 1 2 ? -27.234 20.359 6.16 1 33.44 2 SER B N 1
ATOM 1157 C CA . SER B 1 2 ? -25.891 20.5 5.602 1 33.44 2 SER B CA 1
ATOM 1158 C C . SER B 1 2 ? -25.344 19.156 5.129 1 33.44 2 SER B C 1
ATOM 1160 O O . SER B 1 2 ? -25.312 18.188 5.898 1 33.44 2 SER B O 1
ATOM 1162 N N . SER B 1 3 ? -25.625 18.703 3.967 1 41.72 3 SER B N 1
ATOM 1163 C CA . SER B 1 3 ? -25.188 17.422 3.414 1 41.72 3 SER B CA 1
ATOM 1164 C C . SER B 1 3 ? -23.75 17.109 3.83 1 41.72 3 SER B C 1
ATOM 1166 O O . SER B 1 3 ? -22.812 17.828 3.461 1 41.72 3 SER B O 1
ATOM 1168 N N . MET B 1 4 ? -23.547 16.734 4.984 1 42.84 4 MET B N 1
ATOM 1169 C CA . MET B 1 4 ? -22.234 16.375 5.516 1 42.84 4 MET B CA 1
ATOM 1170 C C . MET B 1 4 ? -21.406 15.633 4.477 1 42.84 4 MET B C 1
ATOM 1172 O O . MET B 1 4 ? -21.719 14.492 4.117 1 42.84 4 MET B O 1
ATOM 1176 N N . LYS B 1 5 ? -21.078 16.312 3.447 1 48.06 5 LYS B N 1
ATOM 1177 C CA . LYS B 1 5 ? -20.266 15.789 2.359 1 48.06 5 LYS B CA 1
ATOM 1178 C C . LYS B 1 5 ? -19.141 14.898 2.893 1 48.06 5 LYS B C 1
ATOM 1180 O O . LYS B 1 5 ? -18.312 15.344 3.689 1 48.06 5 LYS B O 1
ATOM 1185 N N . HIS B 1 6 ? -19.453 13.641 2.986 1 57.66 6 HIS B N 1
ATOM 1186 C CA . HIS B 1 6 ? -18.344 12.75 3.309 1 57.66 6 HIS B CA 1
ATOM 1187 C C . HIS B 1 6 ? -17.141 13.023 2.414 1 57.66 6 HIS B C 1
ATOM 1189 O O . HIS B 1 6 ? -17.297 13.211 1.205 1 57.66 6 HIS B O 1
ATOM 1195 N N . PRO B 1 7 ? -16.141 13.438 3.02 1 65.31 7 PRO B N 1
ATOM 1196 C CA . PRO B 1 7 ? -14.977 13.734 2.189 1 65.31 7 PRO B CA 1
ATOM 1197 C C . PRO B 1 7 ? -14.68 12.633 1.174 1 65.31 7 PRO B C 1
ATOM 1199 O O . PRO B 1 7 ? -14.953 11.461 1.434 1 65.31 7 PRO B O 1
ATOM 1202 N N . ALA B 1 8 ? -14.438 13.016 -0.016 1 79.19 8 ALA B N 1
ATOM 1203 C CA . ALA B 1 8 ? -14.055 12.094 -1.082 1 79.19 8 ALA B CA 1
ATOM 1204 C C . ALA B 1 8 ? -12.938 11.164 -0.627 1 79.19 8 ALA B C 1
ATOM 1206 O O . ALA B 1 8 ? -12.055 11.57 0.141 1 79.19 8 ALA B O 1
ATOM 1207 N N . THR B 1 9 ? -13 9.836 -0.971 1 88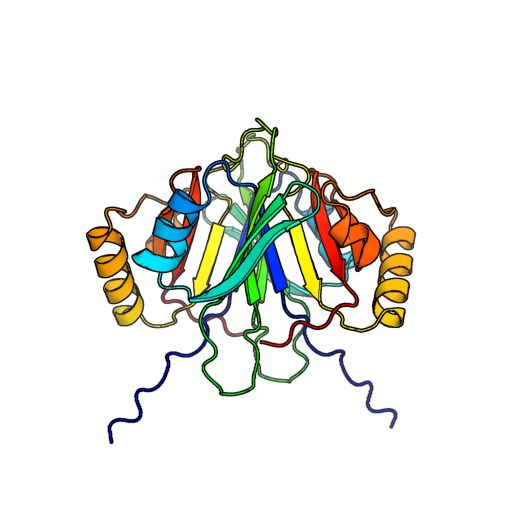.56 9 THR B N 1
ATOM 1208 C CA . THR B 1 9 ? -11.945 8.875 -0.676 1 88.56 9 THR B CA 1
ATOM 1209 C C . THR B 1 9 ? -10.625 9.312 -1.302 1 88.56 9 THR B C 1
ATOM 1211 O O . THR B 1 9 ? -10.562 9.57 -2.504 1 88.56 9 THR B O 1
ATOM 1214 N N . PRO B 1 10 ? -9.656 9.438 -0.503 1 93.25 10 PRO B N 1
ATOM 1215 C CA . PRO B 1 10 ? -8.367 9.844 -1.074 1 93.25 10 PRO B CA 1
ATOM 1216 C C . PRO B 1 10 ? -7.805 8.812 -2.049 1 93.25 10 PRO B C 1
ATOM 1218 O O . PRO B 1 10 ? -7.953 7.609 -1.834 1 93.25 10 PRO B O 1
ATOM 1221 N N . ILE B 1 11 ? -7.215 9.312 -3.125 1 93.81 11 ILE B N 1
ATOM 1222 C CA . ILE B 1 11 ? -6.352 8.453 -3.936 1 93.81 11 ILE B CA 1
ATOM 1223 C C . ILE B 1 11 ? -5.129 8.039 -3.123 1 93.81 11 ILE B C 1
ATOM 1225 O O . ILE B 1 11 ? -4.547 8.852 -2.404 1 93.81 11 ILE B O 1
ATOM 1229 N N . LEU B 1 12 ? -4.762 6.793 -3.182 1 96.56 12 LEU B N 1
ATOM 1230 C CA . LEU B 1 12 ? -3.646 6.254 -2.416 1 96.56 12 LEU B CA 1
ATOM 1231 C C . LEU B 1 12 ? -2.445 5.992 -3.316 1 96.56 12 LEU B C 1
ATOM 1233 O O . LEU B 1 12 ? -2.59 5.434 -4.406 1 96.56 12 LEU B O 1
ATOM 1237 N N . ARG B 1 13 ? -1.277 6.438 -2.932 1 97.31 13 ARG B N 1
ATOM 1238 C CA . ARG B 1 13 ? -0.032 5.984 -3.543 1 97.31 13 ARG B CA 1
ATOM 1239 C C . ARG B 1 13 ? 0.805 5.184 -2.553 1 97.31 13 ARG B C 1
ATOM 1241 O O . ARG B 1 13 ? 1.104 5.66 -1.455 1 97.31 13 ARG B O 1
ATOM 1248 N N . PHE B 1 14 ? 1.104 3.973 -2.924 1 98.25 14 PHE B N 1
ATOM 1249 C CA . PHE B 1 14 ? 2.158 3.225 -2.248 1 98.25 14 PHE B CA 1
ATOM 1250 C C . PHE B 1 14 ? 3.52 3.533 -2.861 1 98.25 14 PHE B C 1
ATOM 1252 O O . PHE B 1 14 ? 3.75 3.266 -4.043 1 98.25 14 PHE B O 1
ATOM 1259 N N . ALA B 1 15 ? 4.375 4.086 -2.059 1 98.5 15 ALA B N 1
ATOM 1260 C CA . ALA B 1 15 ? 5.707 4.418 -2.562 1 98.5 15 ALA B CA 1
ATOM 1261 C C . ALA B 1 15 ? 6.789 3.652 -1.809 1 98.5 15 ALA B C 1
ATOM 1263 O O . ALA B 1 15 ? 6.711 3.496 -0.588 1 98.5 15 ALA B O 1
ATOM 1264 N N . ARG B 1 16 ? 7.746 3.162 -2.531 1 98.38 16 ARG B N 1
ATOM 1265 C CA . ARG B 1 16 ? 8.914 2.582 -1.875 1 98.38 16 ARG B CA 1
ATOM 1266 C C . ARG B 1 16 ? 10.172 2.805 -2.703 1 98.38 16 ARG B C 1
ATOM 1268 O O . ARG B 1 16 ? 10.102 2.99 -3.92 1 98.38 16 ARG B O 1
ATOM 1275 N N . PRO B 1 17 ? 11.352 2.822 -2.01 1 98.31 17 PRO B N 1
ATOM 1276 C CA . PRO B 1 17 ? 12.609 2.85 -2.762 1 98.31 17 PRO B CA 1
ATOM 1277 C C . PRO B 1 17 ? 12.922 1.516 -3.434 1 98.31 17 PRO B C 1
ATOM 1279 O O . PRO B 1 17 ? 12.328 0.492 -3.094 1 98.31 17 PRO B O 1
ATOM 1282 N N . THR B 1 18 ? 13.703 1.546 -4.414 1 98.19 18 THR B N 1
ATOM 1283 C CA . THR B 1 18 ? 14.25 0.376 -5.086 1 98.19 18 THR B CA 1
ATOM 1284 C C . THR B 1 18 ? 15.703 0.619 -5.484 1 98.19 18 THR B C 1
ATOM 1286 O O . THR B 1 18 ? 16.125 1.764 -5.676 1 98.19 18 THR B O 1
ATOM 1289 N N . THR B 1 19 ? 16.484 -0.454 -5.531 1 97.31 19 THR B N 1
ATOM 1290 C CA . THR B 1 19 ? 17.859 -0.343 -6 1 97.31 19 THR B CA 1
ATOM 1291 C C . THR B 1 19 ? 17.922 -0.444 -7.523 1 97.31 19 THR B C 1
ATOM 1293 O O . THR B 1 19 ? 18.953 -0.17 -8.125 1 97.31 19 THR B O 1
ATOM 1296 N N . SER B 1 20 ? 16.797 -0.819 -8.148 1 97.38 20 SER B N 1
ATOM 1297 C CA . SER B 1 20 ? 16.766 -0.987 -9.594 1 97.38 20 SER B CA 1
ATOM 1298 C C . SER B 1 20 ? 15.375 -0.72 -10.156 1 97.38 20 SER B C 1
ATOM 1300 O O . SER B 1 20 ? 14.492 -1.57 -10.062 1 97.38 20 SER B O 1
ATOM 1302 N N . LEU B 1 21 ? 15.211 0.447 -10.812 1 98.38 21 LEU B N 1
ATOM 1303 C CA . LEU B 1 21 ? 13.938 0.782 -11.453 1 98.38 21 LEU B CA 1
ATOM 1304 C C . LEU B 1 21 ? 13.617 -0.2 -12.57 1 98.38 21 LEU B C 1
ATOM 1306 O O . LEU B 1 21 ? 12.453 -0.544 -12.781 1 98.38 21 LEU B O 1
ATOM 1310 N N . ALA B 1 22 ? 14.641 -0.656 -13.242 1 98.5 22 ALA B N 1
ATOM 1311 C CA . ALA B 1 22 ? 14.445 -1.596 -14.336 1 98.5 22 ALA B CA 1
ATOM 1312 C C . ALA B 1 22 ? 13.82 -2.896 -13.844 1 98.5 22 ALA B C 1
ATOM 1314 O O . ALA B 1 22 ? 12.891 -3.42 -14.461 1 98.5 22 ALA B O 1
ATOM 1315 N N . THR B 1 23 ? 14.305 -3.395 -12.75 1 98 23 THR B N 1
ATOM 1316 C CA . THR B 1 23 ? 13.781 -4.633 -12.18 1 98 23 THR B CA 1
ATOM 1317 C C . THR B 1 23 ? 12.352 -4.438 -11.68 1 98 23 THR B C 1
ATOM 1319 O O . THR B 1 23 ? 11.492 -5.297 -11.891 1 98 23 THR B O 1
ATOM 1322 N N . ALA B 1 24 ? 12.117 -3.309 -11.07 1 98.5 24 ALA B N 1
ATOM 1323 C CA . ALA B 1 24 ? 10.766 -2.998 -10.609 1 98.5 24 ALA B CA 1
ATOM 1324 C C . ALA B 1 24 ? 9.789 -2.926 -11.781 1 98.5 24 ALA B C 1
ATOM 1326 O O . ALA B 1 24 ? 8.703 -3.508 -11.727 1 98.5 24 ALA B O 1
ATOM 1327 N N . LEU B 1 25 ? 10.203 -2.291 -12.82 1 98.75 25 LEU B N 1
ATOM 1328 C CA . LEU B 1 25 ? 9.336 -2.129 -13.984 1 98.75 25 LEU B CA 1
ATOM 1329 C C . LEU B 1 25 ? 9.086 -3.469 -14.672 1 98.75 25 LEU B C 1
ATOM 1331 O O . LEU B 1 25 ? 7.988 -3.723 -15.164 1 98.75 25 LEU B O 1
ATOM 1335 N N . HIS B 1 26 ? 10.102 -4.305 -14.688 1 98.88 26 HIS B N 1
ATOM 1336 C CA . HIS B 1 26 ? 9.898 -5.617 -15.281 1 98.88 26 HIS B CA 1
ATOM 1337 C C . HIS B 1 26 ? 8.852 -6.418 -14.516 1 98.88 26 HIS B C 1
ATOM 1339 O O . HIS B 1 26 ? 7.98 -7.055 -15.117 1 98.88 26 HIS B O 1
ATOM 1345 N N . PHE B 1 27 ? 8.812 -6.371 -13.219 1 98.94 27 PHE B N 1
ATOM 1346 C CA . PHE B 1 27 ? 7.871 -7.129 -12.398 1 98.94 27 PHE B CA 1
ATOM 1347 C C . PHE B 1 27 ? 6.484 -6.504 -12.461 1 98.94 27 PHE B C 1
ATOM 1349 O O . PHE B 1 27 ? 5.496 -7.191 -12.734 1 98.94 27 PHE B O 1
ATOM 1356 N N . TYR B 1 28 ? 6.391 -5.203 -12.234 1 98.75 28 TYR B N 1
ATOM 1357 C CA . TYR B 1 28 ? 5.102 -4.578 -11.969 1 98.75 28 TYR B CA 1
ATOM 1358 C C . TYR B 1 28 ? 4.449 -4.094 -13.258 1 98.75 28 TYR B C 1
ATOM 1360 O O . TYR B 1 28 ? 3.221 -4.051 -13.367 1 98.75 28 TYR B O 1
ATOM 1368 N N . GLN B 1 29 ? 5.242 -3.689 -14.188 1 98.25 29 GLN B N 1
ATOM 1369 C CA . GLN B 1 29 ? 4.684 -3.242 -15.453 1 98.25 29 GLN B CA 1
ATOM 1370 C C . GLN B 1 29 ? 4.594 -4.391 -16.453 1 98.25 29 GLN B C 1
ATOM 1372 O O . GLN B 1 29 ? 3.498 -4.777 -16.859 1 98.25 29 GLN B O 1
ATOM 1377 N N . SER B 1 30 ? 5.715 -5.008 -16.797 1 98.56 30 SER B N 1
ATOM 1378 C CA . SER B 1 30 ? 5.75 -6.02 -17.844 1 98.56 30 SER B CA 1
ATOM 1379 C C . SER B 1 30 ? 5.023 -7.289 -17.406 1 98.56 30 SER B C 1
ATOM 1381 O O . SER B 1 30 ? 4.188 -7.816 -18.156 1 98.56 30 SER B O 1
ATOM 1383 N N . ALA B 1 31 ? 5.297 -7.762 -16.219 1 98.75 31 ALA B N 1
ATOM 1384 C CA . ALA B 1 31 ? 4.754 -9.047 -15.789 1 98.75 31 ALA B CA 1
ATOM 1385 C C . ALA B 1 31 ? 3.369 -8.891 -15.172 1 98.75 31 ALA B C 1
ATOM 1387 O O . ALA B 1 31 ? 2.4 -9.492 -15.641 1 98.75 31 ALA B O 1
ATOM 1388 N N . LEU B 1 32 ? 3.238 -8.016 -14.203 1 98 32 LEU B N 1
ATOM 1389 C CA . LEU B 1 32 ? 1.976 -7.844 -13.5 1 98 32 LEU B CA 1
ATOM 1390 C C . LEU B 1 32 ? 0.961 -7.105 -14.359 1 98 32 LEU B C 1
ATOM 1392 O O . LEU B 1 32 ? -0.248 -7.293 -14.211 1 98 32 LEU B O 1
ATOM 1396 N N . GLY B 1 33 ? 1.466 -6.164 -15.148 1 96.38 33 GLY B N 1
ATOM 1397 C CA . GLY B 1 33 ? 0.589 -5.562 -16.141 1 96.38 33 GLY B CA 1
ATOM 1398 C C . GLY B 1 33 ? 0.08 -4.191 -15.734 1 96.38 33 GLY B C 1
ATOM 1399 O O . GLY B 1 33 ? -0.91 -3.701 -16.281 1 96.38 33 GLY B O 1
ATOM 1400 N N . LEU B 1 34 ? 0.722 -3.557 -14.789 1 96.81 34 LEU B N 1
ATOM 1401 C CA . LEU B 1 34 ? 0.348 -2.184 -14.469 1 96.81 34 LEU B CA 1
ATOM 1402 C C . LEU B 1 34 ? 0.85 -1.218 -15.531 1 96.81 34 LEU B C 1
ATOM 1404 O O . LEU B 1 34 ? 1.738 -1.56 -16.312 1 96.81 34 LEU B O 1
ATOM 1408 N N . GLU B 1 35 ? 0.213 -0.072 -15.555 1 95.38 35 GLU B N 1
ATOM 1409 C CA . GLU B 1 35 ? 0.567 0.941 -16.547 1 95.38 35 GLU B CA 1
ATOM 1410 C C . GLU B 1 35 ? 1.475 2.01 -15.945 1 95.38 35 GLU B C 1
ATOM 1412 O O . GLU B 1 35 ? 1.235 2.475 -14.828 1 95.38 35 GLU B O 1
ATOM 1417 N N . LEU B 1 36 ? 2.543 2.387 -16.688 1 96.25 36 LEU B N 1
ATOM 1418 C CA . LEU B 1 36 ? 3.363 3.525 -16.297 1 96.25 36 LEU B CA 1
ATOM 1419 C C . LEU B 1 36 ? 2.629 4.84 -16.547 1 96.25 36 LEU B C 1
ATOM 1421 O O . LEU B 1 36 ? 2.357 5.195 -17.688 1 96.25 36 LEU B O 1
ATOM 1425 N N . VAL B 1 37 ? 2.35 5.578 -15.531 1 94.94 37 VAL B N 1
ATOM 1426 C CA . VAL B 1 37 ? 1.483 6.742 -15.695 1 94.94 37 VAL B CA 1
ATOM 1427 C C . VAL B 1 37 ? 2.242 8.008 -15.305 1 94.94 37 VAL B C 1
ATOM 1429 O O . VAL B 1 37 ? 1.718 9.117 -15.438 1 94.94 37 VAL B O 1
ATOM 1432 N N . GLY B 1 38 ? 3.449 7.902 -14.781 1 95.12 38 GLY B N 1
ATOM 1433 C CA . GLY B 1 38 ? 4.297 9.031 -14.422 1 95.12 38 GLY B CA 1
ATOM 1434 C C . GLY B 1 38 ? 5.746 8.633 -14.195 1 95.12 38 GLY B C 1
ATOM 1435 O O . GLY B 1 38 ? 6.035 7.492 -13.836 1 95.12 38 GLY B O 1
ATOM 1436 N N . MET B 1 39 ? 6.613 9.516 -14.5 1 97.5 39 MET B N 1
ATOM 1437 C CA . MET B 1 39 ? 8.039 9.297 -14.242 1 97.5 39 MET B CA 1
ATOM 1438 C C . MET B 1 39 ? 8.773 10.625 -14.094 1 97.5 39 MET B C 1
ATOM 1440 O O . MET B 1 39 ? 8.305 11.656 -14.586 1 97.5 39 MET B O 1
ATOM 1444 N N . PHE B 1 40 ? 9.789 10.633 -13.391 1 97.94 40 PHE B N 1
ATOM 1445 C CA . PHE B 1 40 ? 10.727 11.75 -13.297 1 97.94 40 PHE B CA 1
ATOM 1446 C C . PHE B 1 40 ? 12.148 11.242 -13.109 1 97.94 40 PHE B C 1
ATOM 1448 O O . PHE B 1 40 ? 12.359 10.148 -12.578 1 97.94 40 PHE B O 1
ATOM 1455 N N . ASP B 1 41 ? 13.117 12.008 -13.562 1 97.81 41 ASP B N 1
ATOM 1456 C CA . ASP B 1 41 ? 14.539 11.711 -13.406 1 97.81 41 ASP B CA 1
ATOM 1457 C C . ASP B 1 41 ? 15.281 12.883 -12.781 1 97.81 41 ASP B C 1
ATOM 1459 O O . ASP B 1 41 ? 15.078 14.039 -13.172 1 97.81 41 ASP B O 1
ATOM 1463 N N . ASN B 1 42 ? 16.047 12.477 -11.766 1 96.12 42 ASN B N 1
ATOM 1464 C CA . ASN B 1 42 ? 16.953 13.414 -11.109 1 96.12 42 ASN B CA 1
ATOM 1465 C C . ASN B 1 42 ? 16.203 14.633 -10.57 1 96.12 42 ASN B C 1
ATOM 1467 O O . ASN B 1 42 ? 16.656 15.766 -10.758 1 96.12 42 ASN B O 1
ATOM 1471 N N . HIS B 1 43 ? 15.102 14.312 -10.109 1 96 43 HIS B N 1
ATOM 1472 C CA . HIS B 1 43 ? 14.383 15.344 -9.359 1 96 43 HIS B CA 1
ATOM 1473 C C . HIS B 1 43 ? 14.82 15.367 -7.902 1 96 43 HIS B C 1
ATOM 1475 O O . HIS B 1 43 ? 14.359 14.547 -7.102 1 96 43 HIS B O 1
ATOM 1481 N N . ARG B 1 44 ? 15.688 16.266 -7.605 1 94.25 44 ARG B N 1
ATOM 1482 C CA . ARG B 1 44 ? 16.25 16.391 -6.262 1 94.25 44 ARG B CA 1
ATOM 1483 C C . ARG B 1 44 ? 16.938 15.102 -5.836 1 94.25 44 ARG B C 1
ATOM 1485 O O . ARG B 1 44 ? 16.766 14.641 -4.707 1 94.25 44 ARG B O 1
ATOM 1492 N N . GLY B 1 45 ? 17.641 14.477 -6.754 1 96.12 45 GLY B N 1
ATOM 1493 C CA . GLY B 1 45 ? 18.453 13.297 -6.465 1 96.12 45 GLY B CA 1
ATOM 1494 C C . GLY B 1 45 ? 17.672 12 -6.574 1 96.12 45 GLY B C 1
ATOM 1495 O O . GLY B 1 45 ? 18.188 10.93 -6.238 1 96.12 45 GLY B O 1
ATOM 1496 N N . PHE B 1 46 ? 16.422 12.133 -7.035 1 97.69 46 PHE B N 1
ATOM 1497 C CA . PHE B 1 46 ? 15.586 10.938 -7.125 1 97.69 46 PHE B CA 1
ATOM 1498 C C . PHE B 1 46 ? 15.125 10.711 -8.555 1 97.69 46 PHE B C 1
ATOM 1500 O O . PHE B 1 46 ? 14.812 11.672 -9.273 1 97.69 46 PHE B O 1
ATOM 1507 N N . ASP B 1 47 ? 15.133 9.477 -9 1 98.44 47 ASP B N 1
ATOM 1508 C CA . ASP B 1 47 ? 14.297 9.016 -10.109 1 98.44 47 ASP B CA 1
ATOM 1509 C C . ASP B 1 47 ? 13.008 8.383 -9.602 1 98.44 47 ASP B C 1
ATOM 1511 O O . ASP B 1 47 ? 12.984 7.789 -8.523 1 98.44 47 ASP B O 1
ATOM 1515 N N . GLY B 1 48 ? 11.938 8.555 -10.352 1 98.44 48 GLY B N 1
ATOM 1516 C CA . GLY B 1 48 ? 10.672 7.961 -9.938 1 98.44 48 GLY B CA 1
ATOM 1517 C C . GLY B 1 48 ? 9.883 7.371 -11.094 1 98.44 48 GLY B C 1
ATOM 1518 O O . GLY B 1 48 ? 9.953 7.875 -12.211 1 98.44 48 GLY B O 1
ATOM 1519 N N . ARG B 1 49 ? 9.25 6.242 -10.906 1 98.81 49 ARG B N 1
ATOM 1520 C CA . ARG B 1 49 ? 8.281 5.605 -11.789 1 98.81 49 ARG B CA 1
ATOM 1521 C C . ARG B 1 49 ? 6.969 5.324 -11.062 1 98.81 49 ARG B C 1
ATOM 1523 O O . ARG B 1 49 ? 6.973 4.773 -9.961 1 98.81 49 ARG B O 1
ATOM 1530 N N . ILE B 1 50 ? 5.926 5.812 -11.609 1 97.94 50 ILE B N 1
ATOM 1531 C CA . ILE B 1 50 ? 4.609 5.66 -11.008 1 97.94 50 ILE B CA 1
ATOM 1532 C C . ILE B 1 50 ? 3.736 4.77 -11.891 1 97.94 50 ILE B C 1
ATOM 1534 O O . ILE B 1 50 ? 3.588 5.023 -13.086 1 97.94 50 ILE B O 1
ATOM 1538 N N . LEU B 1 51 ? 3.201 3.715 -11.305 1 97.5 51 LEU B N 1
ATOM 1539 C CA . LEU B 1 51 ? 2.385 2.742 -12.023 1 97.5 51 LEU B CA 1
ATOM 1540 C C . LEU B 1 51 ? 0.965 2.707 -11.461 1 97.5 51 LEU B C 1
ATOM 1542 O O . LEU B 1 51 ? 0.756 2.955 -10.273 1 97.5 51 LEU B O 1
ATOM 1546 N N . SER B 1 52 ? 0.013 2.41 -12.312 1 95.44 52 SER B N 1
ATOM 1547 C CA . SER B 1 52 ? -1.396 2.328 -11.945 1 95.44 52 SER B CA 1
ATOM 1548 C C . SER B 1 52 ? -2.094 1.185 -12.672 1 95.44 52 SER B C 1
ATOM 1550 O O . SER B 1 52 ? -1.627 0.735 -13.719 1 95.44 52 SER B O 1
ATOM 1552 N N . PRO B 1 53 ? -3.238 0.475 -12.023 1 90.25 53 PRO B N 1
ATOM 1553 C CA . PRO B 1 53 ? -4.004 -0.575 -12.703 1 90.25 53 PRO B CA 1
ATOM 1554 C C . PRO B 1 53 ? -4.77 -0.059 -13.914 1 90.25 53 PRO B C 1
ATOM 1556 O O . PRO B 1 53 ? -5.371 -0.845 -14.648 1 90.25 53 PRO B O 1
ATOM 1559 N N . GLY B 1 54 ? -4.516 0.934 -14.469 1 76.25 54 GLY B N 1
ATOM 1560 C CA . GLY B 1 54 ? -5.297 1.479 -15.562 1 76.25 54 GLY B CA 1
ATOM 1561 C C . GLY B 1 54 ? -6.699 1.88 -15.156 1 76.25 54 GLY B C 1
ATOM 1562 O O . GLY B 1 54 ? -7.207 1.425 -14.125 1 76.25 54 GLY B O 1
ATOM 1563 N N . SER B 1 55 ? -7.148 2.955 -15.648 1 68.94 55 SER B N 1
ATOM 1564 C CA . SER B 1 55 ? -8.516 3.391 -15.391 1 68.94 55 SER B CA 1
ATOM 1565 C C . SER B 1 55 ? -9.492 2.764 -16.375 1 68.94 55 SER B C 1
ATOM 1567 O O . SER B 1 55 ? -9.203 2.662 -17.562 1 68.94 55 SER B O 1
ATOM 1569 N N . SER B 1 56 ? -10.453 2.178 -15.797 1 61.75 56 SER B N 1
ATOM 1570 C CA . SER B 1 56 ? -11.492 1.634 -16.672 1 61.75 56 SER B CA 1
ATOM 1571 C C . SER B 1 56 ? -12.336 2.744 -17.281 1 61.75 56 SER B C 1
ATOM 1573 O O . SER B 1 56 ? -13.039 2.523 -18.266 1 61.75 56 SER B O 1
ATOM 1575 N N . THR B 1 57 ? -12.336 3.842 -16.594 1 64 57 THR B N 1
ATOM 1576 C CA . THR B 1 57 ? -13.18 4.926 -17.078 1 64 57 THR B CA 1
ATOM 1577 C C . THR B 1 57 ? -12.336 6.121 -17.5 1 64 57 THR B C 1
ATOM 1579 O O . THR B 1 57 ? -11.492 6.594 -16.75 1 64 57 THR B O 1
ATOM 1582 N N . ALA B 1 58 ? -12.594 6.441 -18.812 1 63.84 58 ALA B N 1
ATOM 1583 C CA . ALA B 1 58 ? -11.891 7.602 -19.344 1 63.84 58 ALA B CA 1
ATOM 1584 C C . ALA B 1 58 ? -12.117 8.836 -18.469 1 63.84 58 ALA B C 1
ATOM 1586 O O . ALA B 1 58 ? -13.242 9.102 -18.047 1 63.84 58 ALA B O 1
ATOM 1587 N N . GLY B 1 59 ? -11.031 9.469 -18.109 1 69 59 GLY B N 1
ATOM 1588 C CA . GLY B 1 59 ? -11.109 10.719 -17.391 1 69 59 GLY B CA 1
ATOM 1589 C C . GLY B 1 59 ? -11.117 10.539 -15.875 1 69 59 GLY B C 1
ATOM 1590 O O . GLY B 1 59 ? -11.008 11.516 -15.125 1 69 59 GLY B O 1
ATOM 1591 N N . THR B 1 60 ? -11.281 9.289 -15.406 1 77.19 60 THR B N 1
ATOM 1592 C CA . THR B 1 60 ? -11.273 9.055 -13.969 1 77.19 60 THR B CA 1
ATOM 1593 C C . THR B 1 60 ? -9.93 8.477 -13.523 1 77.19 60 THR B C 1
ATOM 1595 O O . THR B 1 60 ? -9.5 7.438 -14.023 1 77.19 60 THR B O 1
ATOM 1598 N N . PRO B 1 61 ? -9.375 9.172 -12.664 1 82.06 61 PRO B N 1
ATOM 1599 C CA . PRO B 1 61 ? -8.094 8.641 -12.211 1 82.06 61 PRO B CA 1
ATOM 1600 C C . PRO B 1 61 ? -8.242 7.324 -11.438 1 82.06 61 PRO B C 1
ATOM 1602 O O . PRO B 1 61 ? -9.25 7.113 -10.766 1 82.06 61 PRO B O 1
ATOM 1605 N N . ALA B 1 62 ? -7.273 6.508 -11.594 1 90.31 62 ALA B N 1
ATOM 1606 C CA . ALA B 1 62 ? -7.242 5.305 -10.766 1 90.31 62 ALA B CA 1
ATOM 1607 C C . ALA B 1 62 ? -7.188 5.652 -9.281 1 90.31 62 ALA B C 1
ATOM 1609 O O . ALA B 1 62 ? -6.555 6.637 -8.898 1 90.31 62 ALA B O 1
ATOM 1610 N N . PRO B 1 63 ? -7.836 4.879 -8.492 1 91.44 63 PRO B N 1
ATOM 1611 C CA . PRO B 1 63 ? -7.926 5.238 -7.074 1 91.44 63 PRO B CA 1
ATOM 1612 C C . PRO B 1 63 ? -6.645 4.926 -6.305 1 91.44 63 PRO B C 1
ATOM 1614 O O . PRO B 1 63 ? -6.492 5.352 -5.156 1 91.44 63 PRO B O 1
ATOM 1617 N N . TRP B 1 64 ? -5.684 4.207 -6.926 1 95.12 64 TRP B N 1
ATOM 1618 C CA . TRP B 1 64 ? -4.41 3.93 -6.277 1 95.12 64 TRP B CA 1
ATOM 1619 C C . TRP B 1 64 ? -3.293 3.783 -7.305 1 95.12 64 TRP B C 1
ATOM 1621 O O . TRP B 1 64 ? -3.557 3.537 -8.484 1 95.12 64 TRP B O 1
ATOM 1631 N N . HIS B 1 65 ? -2.049 4.047 -6.812 1 96 65 HIS B N 1
ATOM 1632 C CA . HIS B 1 65 ? -0.832 3.904 -7.602 1 96 65 HIS B CA 1
ATOM 1633 C C . HIS B 1 65 ? 0.318 3.375 -6.75 1 96 65 HIS B C 1
ATOM 1635 O O . HIS B 1 65 ? 0.263 3.436 -5.52 1 96 65 HIS B O 1
ATOM 1641 N N . ILE B 1 66 ? 1.256 2.84 -7.504 1 98.19 66 ILE B N 1
ATOM 1642 C CA . ILE B 1 66 ? 2.516 2.432 -6.891 1 98.19 66 ILE B CA 1
ATOM 1643 C C . ILE B 1 66 ? 3.658 3.277 -7.445 1 98.19 66 ILE B C 1
ATOM 1645 O O . ILE B 1 66 ? 3.729 3.521 -8.648 1 98.19 66 ILE B O 1
ATOM 1649 N N . GLU B 1 67 ? 4.488 3.713 -6.57 1 98.56 67 GLU B N 1
ATOM 1650 C CA . GLU B 1 67 ? 5.672 4.457 -6.984 1 98.56 67 GLU B CA 1
ATOM 1651 C C . GLU B 1 67 ? 6.949 3.764 -6.527 1 98.56 67 GLU B C 1
ATOM 1653 O O . GLU B 1 67 ? 7.047 3.326 -5.379 1 98.56 67 GLU B O 1
ATOM 1658 N N . PHE B 1 68 ? 7.875 3.67 -7.473 1 98.69 68 PHE B N 1
ATOM 1659 C CA . PHE B 1 68 ? 9.242 3.268 -7.156 1 98.69 68 PHE B CA 1
ATOM 1660 C C . PHE B 1 68 ? 10.203 4.441 -7.309 1 98.69 68 PHE B C 1
ATOM 1662 O O . PHE B 1 68 ? 10.18 5.145 -8.32 1 98.69 68 PHE B O 1
ATOM 1669 N N . THR B 1 69 ? 10.992 4.645 -6.297 1 98.44 69 THR B N 1
ATOM 1670 C CA . THR B 1 69 ? 11.984 5.711 -6.359 1 98.44 69 THR B CA 1
ATOM 1671 C C . THR B 1 69 ? 13.398 5.145 -6.266 1 98.44 69 THR B C 1
ATOM 1673 O O . THR B 1 69 ? 13.641 4.199 -5.512 1 98.44 69 THR B O 1
ATOM 1676 N N . PHE B 1 70 ? 14.258 5.641 -7.027 1 98 70 PHE B N 1
ATOM 1677 C CA . PHE B 1 70 ? 15.695 5.414 -6.941 1 98 70 PHE B CA 1
ATOM 1678 C C . PHE B 1 70 ? 16.406 6.672 -6.461 1 98 70 PHE B C 1
ATOM 1680 O O . PHE B 1 70 ? 16.344 7.715 -7.113 1 98 70 PHE B O 1
ATOM 1687 N N . GLN B 1 71 ? 16.969 6.594 -5.297 1 97.19 71 GLN B N 1
ATOM 1688 C CA . GLN B 1 71 ? 17.719 7.719 -4.75 1 97.19 71 GLN B CA 1
ATOM 1689 C C . GLN B 1 71 ? 19.203 7.625 -5.113 1 97.19 71 GLN B C 1
ATOM 1691 O O . GLN B 1 71 ? 19.891 6.691 -4.695 1 97.19 71 GLN B O 1
ATOM 1696 N N . HIS B 1 72 ? 19.672 8.617 -5.785 1 96.75 72 HIS B N 1
ATOM 1697 C CA . HIS B 1 72 ? 21.062 8.625 -6.211 1 96.75 72 HIS B CA 1
ATOM 1698 C C . HIS B 1 72 ? 22 8.625 -5.008 1 96.75 72 HIS B C 1
ATOM 1700 O O . HIS B 1 72 ? 21.828 9.406 -4.074 1 96.75 72 HIS B O 1
ATOM 1706 N N . GLY B 1 73 ? 22.953 7.723 -5.055 1 94.19 73 GLY B N 1
ATOM 1707 C CA . GLY B 1 73 ? 23.984 7.688 -4.023 1 94.19 73 GLY B CA 1
ATOM 1708 C C . GLY B 1 73 ? 23.531 6.961 -2.77 1 94.19 73 GLY B C 1
ATOM 1709 O O . GLY B 1 73 ? 24.281 6.895 -1.79 1 94.19 73 GLY B O 1
ATOM 1710 N N . ASN B 1 74 ? 22.312 6.473 -2.77 1 89.5 74 ASN B N 1
ATOM 1711 C CA . ASN B 1 74 ? 21.781 5.734 -1.625 1 89.5 74 ASN B CA 1
ATOM 1712 C C . ASN B 1 74 ? 22.031 4.234 -1.767 1 89.5 74 ASN B C 1
ATOM 1714 O O . ASN B 1 74 ? 21.703 3.645 -2.797 1 89.5 74 ASN B O 1
ATOM 1718 N N . ASN B 1 75 ? 22.516 3.602 -0.682 1 86.62 75 ASN B N 1
ATOM 1719 C CA . ASN B 1 75 ? 22.859 2.184 -0.728 1 86.62 75 ASN B CA 1
ATOM 1720 C C . ASN B 1 75 ? 22.047 1.382 0.291 1 86.62 75 ASN B C 1
ATOM 1722 O O . ASN B 1 75 ? 22.375 0.232 0.584 1 86.62 75 ASN B O 1
ATOM 1726 N N . GLU B 1 76 ? 21.078 1.975 0.777 1 90.06 76 GLU B N 1
ATOM 1727 C CA . GLU B 1 76 ? 20.25 1.268 1.756 1 90.06 76 GLU B CA 1
ATOM 1728 C C . GLU B 1 76 ? 19.484 0.121 1.106 1 90.06 76 GLU B C 1
ATOM 1730 O O . GLU B 1 76 ? 19.094 0.209 -0.061 1 90.06 76 GLU B O 1
ATOM 1735 N N . SER B 1 77 ? 19.328 -0.917 1.925 1 91.81 77 SER B N 1
ATOM 1736 C CA . SER B 1 77 ? 18.578 -2.059 1.428 1 91.81 77 SER B CA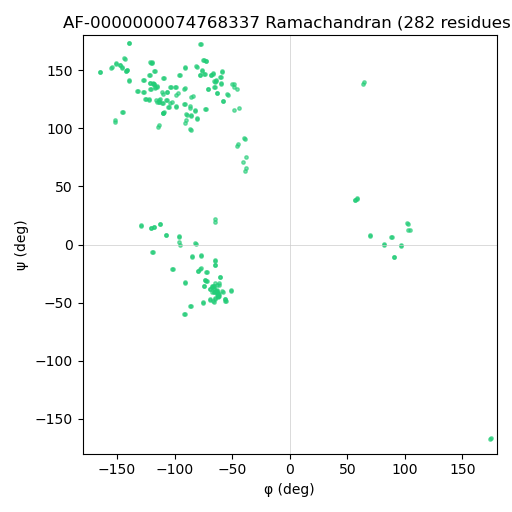 1
ATOM 1737 C C . SER B 1 77 ? 17.109 -1.687 1.189 1 91.81 77 SER B C 1
ATOM 1739 O O . SER B 1 77 ? 16.516 -0.967 1.988 1 91.81 77 SER B O 1
ATOM 1741 N N . CYS B 1 78 ? 16.578 -2.201 0.122 1 95.62 78 CYS B N 1
ATOM 1742 C CA . CYS B 1 78 ? 15.172 -1.983 -0.223 1 95.62 78 CYS B CA 1
ATOM 1743 C C . CYS B 1 78 ? 14.375 -3.279 -0.117 1 95.62 78 CYS B C 1
ATOM 1745 O O . CYS B 1 78 ? 13.258 -3.365 -0.617 1 95.62 78 CYS B O 1
ATOM 1747 N N . ARG B 1 79 ? 14.961 -4.211 0.579 1 97.25 79 ARG B N 1
ATOM 1748 C CA . ARG B 1 79 ? 14.305 -5.512 0.687 1 97.25 79 ARG B CA 1
ATOM 1749 C C . ARG B 1 79 ? 13.102 -5.441 1.621 1 97.25 79 ARG B C 1
ATOM 1751 O O . ARG B 1 79 ? 13.109 -4.691 2.6 1 97.25 79 ARG B O 1
ATOM 1758 N N . ALA B 1 80 ? 12.086 -6.238 1.304 1 97.88 80 ALA B N 1
ATOM 1759 C CA . ALA B 1 80 ? 10.938 -6.359 2.203 1 97.88 80 ALA B CA 1
ATOM 1760 C C . ALA B 1 80 ? 11.367 -6.879 3.57 1 97.88 80 ALA B C 1
ATOM 1762 O O . ALA B 1 80 ? 12.195 -7.793 3.664 1 97.88 80 ALA B O 1
ATOM 1763 N N . PRO B 1 81 ? 10.82 -6.316 4.582 1 97 81 PRO B N 1
ATOM 1764 C CA . PRO B 1 81 ? 11.25 -6.75 5.91 1 97 81 PRO B CA 1
ATOM 1765 C C . PRO B 1 81 ? 10.742 -8.148 6.266 1 97 81 PRO B C 1
ATOM 1767 O O . PRO B 1 81 ? 11.359 -8.844 7.078 1 97 81 PRO B O 1
ATOM 1770 N N . THR B 1 82 ? 9.562 -8.555 5.77 1 97.19 82 THR B N 1
ATOM 1771 C CA . THR B 1 82 ? 9.039 -9.891 6.004 1 97.19 82 THR B CA 1
ATOM 1772 C C . THR B 1 82 ? 8.383 -10.438 4.742 1 97.19 82 THR B C 1
ATOM 1774 O O . THR B 1 82 ? 8.188 -9.711 3.768 1 97.19 82 THR B O 1
ATOM 1777 N N . LYS B 1 83 ? 8.016 -11.688 4.844 1 96.94 83 LYS B N 1
ATOM 1778 C CA . LYS B 1 83 ? 7.305 -12.344 3.748 1 96.94 83 LYS B CA 1
ATOM 1779 C C . LYS B 1 83 ? 5.812 -12.023 3.785 1 96.94 83 LYS B C 1
ATOM 1781 O O . LYS B 1 83 ? 5.059 -12.445 2.908 1 96.94 83 LYS B O 1
ATOM 1786 N N . ASP B 1 84 ? 5.426 -11.211 4.766 1 97.62 84 ASP B N 1
ATOM 1787 C CA . ASP B 1 84 ? 3.998 -10.938 4.906 1 97.62 84 ASP B CA 1
ATOM 1788 C C . ASP B 1 84 ? 3.703 -9.453 4.715 1 97.62 84 ASP B C 1
ATOM 1790 O O . ASP B 1 84 ? 2.68 -8.945 5.18 1 97.62 84 ASP B O 1
ATOM 1794 N N . ASN B 1 85 ? 4.664 -8.742 4.172 1 98.25 85 ASN B N 1
ATOM 1795 C CA . ASN B 1 85 ? 4.363 -7.449 3.562 1 98.25 85 ASN B CA 1
ATOM 1796 C C . ASN B 1 85 ? 3.791 -7.613 2.158 1 98.25 85 ASN B C 1
ATOM 1798 O O . ASN B 1 85 ? 4.527 -7.891 1.211 1 98.25 85 ASN B O 1
ATOM 1802 N N . LEU B 1 86 ? 2.459 -7.316 2.02 1 98.69 86 LEU B N 1
ATOM 1803 C CA . LEU B 1 86 ? 1.759 -7.738 0.812 1 98.69 86 LEU B CA 1
ATOM 1804 C C . LEU B 1 86 ? 1.039 -6.562 0.16 1 98.69 86 LEU B C 1
ATOM 1806 O O . LEU B 1 86 ? 0.479 -5.711 0.854 1 98.69 86 LEU B O 1
ATOM 1810 N N . LEU B 1 87 ? 1.038 -6.508 -1.158 1 98.56 87 LEU B N 1
ATOM 1811 C CA . LEU B 1 87 ? -0.008 -5.875 -1.955 1 98.56 87 LEU B CA 1
ATOM 1812 C C . LEU B 1 87 ? -0.993 -6.914 -2.482 1 98.56 87 LEU B C 1
ATOM 1814 O O . LEU B 1 87 ? -0.606 -7.828 -3.215 1 98.56 87 LEU B O 1
ATOM 1818 N N . VAL B 1 88 ? -2.215 -6.766 -2.078 1 98.44 88 VAL B N 1
ATOM 1819 C CA . VAL B 1 88 ? -3.24 -7.711 -2.506 1 98.44 88 VAL B CA 1
ATOM 1820 C C . VAL B 1 88 ? -4.156 -7.051 -3.533 1 98.44 88 VAL B C 1
ATOM 1822 O O . VAL B 1 88 ? -4.746 -6 -3.264 1 98.44 88 VAL B O 1
ATOM 1825 N N . LEU B 1 89 ? -4.285 -7.641 -4.668 1 97.44 89 LEU B N 1
ATOM 1826 C CA . LEU B 1 89 ? -5.195 -7.191 -5.715 1 97.44 89 LEU B CA 1
ATOM 1827 C C . LEU B 1 89 ? -6.414 -8.102 -5.801 1 97.44 89 LEU B C 1
ATOM 1829 O O . LEU B 1 89 ? -6.285 -9.297 -6.102 1 97.44 89 LEU B O 1
ATOM 1833 N N . TYR B 1 90 ? -7.52 -7.512 -5.566 1 96.56 90 TYR B N 1
ATOM 1834 C CA . TYR B 1 90 ? -8.758 -8.273 -5.684 1 96.56 90 TYR B CA 1
ATOM 1835 C C . TYR B 1 90 ? -9.266 -8.281 -7.121 1 96.56 90 TYR B C 1
ATOM 1837 O O . TYR B 1 90 ? -9.812 -7.285 -7.598 1 96.56 90 TYR B O 1
ATOM 1845 N N . LEU B 1 91 ? -9.211 -9.43 -7.73 1 95.38 91 LEU B N 1
ATOM 1846 C CA . LEU B 1 91 ? -9.586 -9.57 -9.133 1 95.38 91 LEU B CA 1
ATOM 1847 C C . LEU B 1 91 ? -10.977 -10.188 -9.266 1 95.38 91 LEU B C 1
ATOM 1849 O O . LEU B 1 91 ? -11.625 -10.055 -10.312 1 95.38 91 LEU B O 1
ATOM 1853 N N . LYS B 1 92 ? -11.469 -10.883 -8.266 1 92.31 92 LYS B N 1
ATOM 1854 C CA . LYS B 1 92 ? -12.836 -11.367 -8.07 1 92.31 92 LYS B CA 1
ATOM 1855 C C . LYS B 1 92 ? -13.164 -12.484 -9.062 1 92.31 92 LYS B C 1
ATOM 1857 O O . LYS B 1 92 ? -14.312 -12.922 -9.148 1 92.31 92 LYS B O 1
ATOM 1862 N N . ASP B 1 93 ? -12.203 -12.938 -9.812 1 94.81 93 ASP B N 1
ATOM 1863 C CA . ASP B 1 93 ? -12.406 -13.93 -10.867 1 94.81 93 ASP B CA 1
ATOM 1864 C C . ASP B 1 93 ? -11.203 -14.867 -10.969 1 94.81 93 ASP B C 1
ATOM 1866 O O . ASP B 1 93 ? -10.125 -14.461 -11.414 1 94.81 93 ASP B O 1
ATOM 1870 N N . LYS B 1 94 ? -11.484 -16.109 -10.648 1 97.12 94 LYS B N 1
ATOM 1871 C CA . LYS B 1 94 ? -10.398 -17.094 -10.641 1 97.12 94 LYS B CA 1
ATOM 1872 C C . LYS B 1 94 ? -9.781 -17.25 -12.031 1 97.12 94 LYS B C 1
ATOM 1874 O O . LYS B 1 94 ? -8.57 -17.453 -12.164 1 97.12 94 LYS B O 1
ATOM 1879 N N . ALA B 1 95 ? -10.586 -17.109 -13.039 1 97.25 95 ALA B N 1
ATOM 1880 C CA . ALA B 1 95 ? -10.062 -17.188 -14.406 1 97.25 95 ALA B CA 1
ATOM 1881 C C . ALA B 1 95 ? -9.109 -16.031 -14.695 1 97.25 95 ALA B C 1
ATOM 1883 O O . ALA B 1 95 ? -8.07 -16.234 -15.328 1 97.25 95 ALA B O 1
ATOM 1884 N N . GLU B 1 96 ? -9.461 -14.859 -14.234 1 96.12 96 GLU B N 1
ATOM 1885 C CA . GLU B 1 96 ? -8.578 -13.703 -14.398 1 96.12 96 GLU B CA 1
ATOM 1886 C C . GLU B 1 96 ? -7.266 -13.898 -13.648 1 96.12 96 GLU B C 1
ATOM 1888 O O . GLU B 1 96 ? -6.195 -13.562 -14.156 1 96.12 96 GLU B O 1
ATOM 1893 N N . VAL B 1 97 ? -7.371 -14.469 -12.461 1 98.12 97 VAL B N 1
ATOM 1894 C CA . VAL B 1 97 ? -6.176 -14.734 -11.664 1 98.12 97 VAL B CA 1
ATOM 1895 C C . VAL B 1 97 ? -5.27 -15.719 -12.406 1 98.12 97 VAL B C 1
ATOM 1897 O O . VAL B 1 97 ? -4.055 -15.523 -12.469 1 98.12 97 VAL B O 1
ATOM 1900 N N . GLU B 1 98 ? -5.848 -16.734 -13 1 98.19 98 GLU B N 1
ATOM 1901 C CA . GLU B 1 98 ? -5.07 -17.734 -13.734 1 98.19 98 GLU B CA 1
ATOM 1902 C C . GLU B 1 98 ? -4.406 -17.109 -14.969 1 98.19 98 GLU B C 1
ATOM 1904 O O . GLU B 1 98 ? -3.277 -17.469 -15.312 1 98.19 98 GLU B O 1
ATOM 1909 N N . LEU B 1 99 ? -5.133 -16.234 -15.602 1 97.56 99 LEU B N 1
ATOM 1910 C CA . LEU B 1 99 ? -4.559 -15.531 -16.75 1 97.56 99 LEU B CA 1
ATOM 1911 C C . LEU B 1 99 ? -3.357 -14.695 -16.328 1 97.56 99 LEU B C 1
ATOM 1913 O O . LEU B 1 99 ? -2.322 -14.711 -17 1 97.56 99 LEU B O 1
ATOM 1917 N N . ARG B 1 100 ? -3.459 -14.023 -15.266 1 97.44 100 ARG B N 1
ATOM 1918 C CA . ARG B 1 100 ? -2.367 -13.203 -14.766 1 97.44 100 ARG B CA 1
ATOM 1919 C C . ARG B 1 100 ? -1.208 -14.062 -14.273 1 97.44 100 ARG B C 1
ATOM 1921 O O . ARG B 1 100 ? -0.042 -13.695 -14.43 1 97.44 100 ARG B O 1
ATOM 1928 N N . LYS B 1 101 ? -1.552 -15.13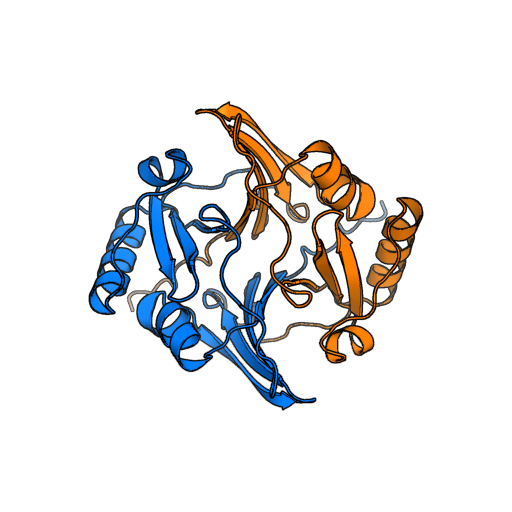3 -13.672 1 98.69 101 LYS B N 1
ATOM 1929 C CA . LYS B 1 101 ? -0.524 -16.094 -13.281 1 98.69 101 LYS B CA 1
ATOM 1930 C C . LYS B 1 101 ? 0.307 -16.531 -14.484 1 98.69 101 LYS B C 1
ATOM 1932 O O . LYS B 1 101 ? 1.538 -16.547 -14.422 1 98.69 101 LYS B O 1
ATOM 1937 N N . ALA B 1 102 ? -0.398 -16.875 -15.5 1 98.69 102 ALA B N 1
ATOM 1938 C CA . ALA B 1 102 ? 0.298 -17.312 -16.703 1 98.69 102 ALA B CA 1
ATOM 1939 C C . ALA B 1 102 ? 1.229 -16.219 -17.234 1 98.69 102 ALA B C 1
ATOM 1941 O O . ALA B 1 102 ? 2.365 -16.5 -17.625 1 98.69 102 ALA B O 1
ATOM 1942 N N . ARG B 1 103 ? 0.78 -15.039 -17.188 1 98.44 103 ARG B N 1
ATOM 1943 C CA . ARG B 1 103 ? 1.597 -13.914 -17.641 1 98.44 103 ARG B CA 1
ATOM 1944 C C . ARG B 1 103 ? 2.828 -13.75 -16.75 1 98.44 103 ARG B C 1
ATOM 1946 O O . ARG B 1 103 ? 3.936 -13.547 -17.266 1 98.44 103 ARG B O 1
ATOM 1953 N N . MET B 1 104 ? 2.609 -13.797 -15.453 1 98.81 104 MET B N 1
ATOM 1954 C CA . MET B 1 104 ? 3.721 -13.688 -14.516 1 98.81 104 MET B CA 1
ATOM 1955 C C . MET B 1 104 ? 4.777 -14.758 -14.789 1 98.81 104 MET B C 1
ATOM 1957 O O . MET B 1 104 ? 5.969 -14.453 -14.859 1 98.81 104 MET B O 1
ATOM 1961 N N . MET B 1 105 ? 4.312 -15.945 -14.961 1 98.88 105 MET B N 1
ATOM 1962 C CA . MET B 1 105 ? 5.223 -17.062 -15.188 1 98.88 105 MET B CA 1
ATOM 1963 C C . MET B 1 105 ? 5.953 -16.922 -16.516 1 98.88 105 MET B C 1
ATOM 1965 O O . MET B 1 105 ? 7.129 -17.266 -16.625 1 98.88 105 MET B O 1
ATOM 1969 N N . GLU B 1 106 ? 5.289 -16.406 -17.516 1 98.69 106 GLU B N 1
ATOM 1970 C CA . GLU B 1 106 ? 5.91 -16.141 -18.812 1 98.69 106 GLU B CA 1
ATOM 1971 C C . GLU B 1 106 ? 7.066 -15.156 -18.688 1 98.69 106 GLU B C 1
ATOM 1973 O O . GLU B 1 106 ? 8.023 -15.211 -19.469 1 98.69 106 GLU B O 1
ATOM 1978 N N . HIS B 1 107 ? 6.953 -14.359 -17.719 1 98.69 107 HIS B N 1
ATOM 1979 C CA . HIS B 1 107 ? 7.992 -13.359 -17.516 1 98.69 107 HIS B CA 1
ATOM 1980 C C . HIS B 1 107 ? 9.016 -13.828 -16.484 1 98.69 107 HIS B C 1
ATOM 1982 O O . HIS B 1 107 ? 9.883 -13.055 -16.078 1 98.69 107 HIS B O 1
ATOM 1988 N N . GLY B 1 108 ? 8.852 -15.008 -15.984 1 98.62 108 GLY B N 1
ATOM 1989 C CA . GLY B 1 108 ? 9.898 -15.609 -15.172 1 98.62 108 GL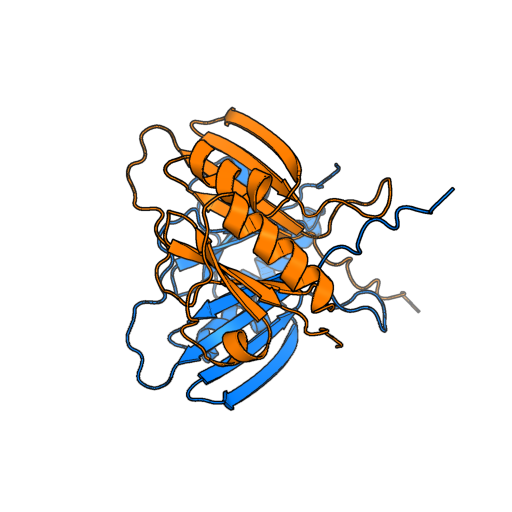Y B CA 1
ATOM 1990 C C . GLY B 1 108 ? 9.609 -15.57 -13.688 1 98.62 108 GLY B C 1
ATOM 1991 O O . GLY B 1 108 ? 10.492 -15.805 -12.867 1 98.62 108 GLY B O 1
ATOM 1992 N N . TYR B 1 109 ? 8.414 -15.266 -13.312 1 98.88 109 TYR B N 1
ATOM 1993 C CA . TYR B 1 109 ? 8.039 -15.219 -11.898 1 98.88 109 TYR B CA 1
ATOM 1994 C C . TYR B 1 109 ? 7.094 -16.359 -11.547 1 98.88 109 TYR B C 1
ATOM 1996 O O . TYR B 1 109 ? 5.938 -16.359 -11.977 1 98.88 109 TYR B O 1
ATOM 2004 N N . ASP B 1 110 ? 7.535 -17.281 -10.742 1 98.81 110 ASP B N 1
ATOM 2005 C CA . ASP B 1 110 ? 6.703 -18.406 -10.297 1 98.81 110 ASP B CA 1
ATOM 2006 C C . ASP B 1 110 ? 5.977 -18.062 -9 1 98.81 110 ASP B C 1
ATOM 2008 O O . ASP B 1 110 ? 6.465 -17.266 -8.195 1 98.81 110 ASP B O 1
ATOM 2012 N N . PRO B 1 111 ? 4.828 -18.688 -8.797 1 98.88 111 PRO B N 1
ATOM 2013 C CA . PRO B 1 111 ? 4.164 -18.531 -7.504 1 98.88 111 PRO B CA 1
ATOM 2014 C C . PRO B 1 111 ? 5.031 -19 -6.336 1 98.88 111 PRO B C 1
ATOM 2016 O O . PRO B 1 111 ? 5.863 -19.891 -6.496 1 98.88 111 PRO B O 1
ATOM 2019 N N . VAL B 1 112 ? 4.848 -18.359 -5.234 1 98.88 112 VAL B N 1
ATOM 2020 C CA . VAL B 1 112 ? 5.508 -18.766 -4.004 1 98.88 112 VAL B CA 1
ATOM 2021 C C . VAL B 1 112 ? 4.461 -19.094 -2.939 1 98.88 112 VAL B C 1
ATOM 2023 O O . VAL B 1 112 ? 3.324 -18.625 -3.012 1 98.88 112 VAL B O 1
ATOM 2026 N N . GLU B 1 113 ? 4.836 -19.906 -1.986 1 98.62 113 GLU B N 1
ATOM 2027 C CA . GLU B 1 113 ? 3.953 -20.188 -0.859 1 98.62 113 GLU B CA 1
ATOM 2028 C C . GLU B 1 113 ? 3.822 -18.984 0.061 1 98.62 113 GLU B C 1
ATOM 2030 O O . GLU B 1 113 ? 4.816 -18.328 0.382 1 98.62 113 GLU B O 1
ATOM 2035 N N . SER B 1 114 ? 2.576 -18.656 0.465 1 98.06 114 SER B N 1
ATOM 2036 C CA . SER B 1 114 ? 2.352 -17.547 1.388 1 98.06 114 SER B CA 1
ATOM 2037 C C . SER B 1 114 ? 2.715 -17.938 2.816 1 98.06 114 SER B C 1
ATOM 2039 O O . SER B 1 114 ? 2.672 -19.109 3.174 1 98.06 114 SER B O 1
ATOM 2041 N N . LEU B 1 115 ? 3.145 -16.938 3.568 1 95.88 115 LEU B N 1
ATOM 2042 C CA . LEU B 1 115 ? 3.354 -17.172 4.992 1 95.88 115 LEU B CA 1
ATOM 2043 C C . LEU B 1 115 ? 2.031 -17.453 5.695 1 95.88 115 LEU B C 1
ATOM 2045 O O . LEU B 1 115 ? 1.944 -18.391 6.504 1 95.88 115 LEU B O 1
ATOM 2049 N N . ASN B 1 116 ? 0.999 -16.625 5.457 1 96.06 116 ASN B N 1
ATOM 2050 C CA . ASN B 1 116 ? -0.373 -16.875 5.883 1 96.06 116 ASN B CA 1
ATOM 2051 C C . ASN B 1 116 ? -1.104 -17.797 4.902 1 96.06 116 ASN B C 1
ATOM 2053 O O . ASN B 1 116 ? -1.39 -17.391 3.771 1 96.06 116 ASN B O 1
ATOM 2057 N N . PRO B 1 117 ? -1.497 -18.953 5.254 1 96.38 117 PRO B N 1
ATOM 2058 C CA . PRO B 1 117 ? -2.084 -19.922 4.32 1 96.38 117 PRO B CA 1
ATOM 2059 C C . PRO B 1 117 ? -3.42 -19.453 3.746 1 96.38 117 PRO B C 1
ATOM 2061 O O . PRO B 1 117 ? -3.891 -19.984 2.744 1 96.38 117 PRO B O 1
ATOM 2064 N N . TYR B 1 118 ? -4.051 -18.5 4.348 1 97.38 118 TYR B N 1
ATOM 2065 C CA . TYR B 1 118 ? -5.277 -17.922 3.814 1 97.38 118 TYR B CA 1
ATOM 2066 C C . TYR B 1 118 ? -5.098 -17.516 2.355 1 97.38 118 TYR B C 1
ATOM 2068 O O . TYR B 1 118 ? -5.996 -17.719 1.535 1 97.38 118 TYR B O 1
ATOM 2076 N N . TRP B 1 119 ? -3.947 -16.969 2.025 1 98 119 TRP B N 1
ATOM 2077 C CA . TRP B 1 119 ? -3.727 -16.438 0.688 1 98 119 TRP B CA 1
ATOM 2078 C C . TRP B 1 119 ? -3.459 -17.562 -0.312 1 98 119 TRP B C 1
ATOM 2080 O O . TRP B 1 119 ? -3.598 -17.359 -1.521 1 98 119 TRP B O 1
ATOM 2090 N N . ASP B 1 120 ? -3.055 -18.719 0.158 1 98.25 120 ASP B N 1
ATOM 2091 C CA . ASP B 1 120 ? -2.943 -19.875 -0.73 1 98.25 120 ASP B CA 1
ATOM 2092 C C . ASP B 1 120 ? -4.32 -20.422 -1.087 1 98.25 120 ASP B C 1
ATOM 2094 O O . ASP B 1 120 ? -4.527 -20.922 -2.195 1 98.25 120 ASP B O 1
ATOM 2098 N N . ASP B 1 121 ? -5.23 -20.281 -0.193 1 97.88 121 ASP B N 1
ATOM 2099 C CA . ASP B 1 121 ? -6.594 -20.766 -0.4 1 97.88 121 ASP B CA 1
ATOM 2100 C C . ASP B 1 121 ? -7.395 -19.797 -1.267 1 97.88 121 ASP B C 1
ATOM 2102 O O . ASP B 1 121 ? -8.367 -20.188 -1.911 1 97.88 121 ASP B O 1
ATOM 2106 N N . ASN B 1 122 ? -6.949 -18.531 -1.278 1 98 122 ASN B N 1
ATOM 2107 C CA . ASN B 1 122 ? -7.832 -17.5 -1.833 1 98 122 ASN B CA 1
ATOM 2108 C C . ASN B 1 122 ? -7.117 -16.641 -2.869 1 98 122 ASN B C 1
ATOM 2110 O O . ASN B 1 122 ? -7.574 -15.555 -3.199 1 98 122 ASN B O 1
ATOM 2114 N N . GLY B 1 123 ? -5.988 -17.109 -3.367 1 98.56 123 GLY B N 1
ATOM 2115 C CA . GLY B 1 123 ? -5.211 -16.359 -4.352 1 98.56 123 GLY B CA 1
ATOM 2116 C C . GLY B 1 123 ? -3.883 -17.016 -4.68 1 98.56 123 GLY B C 1
ATOM 2117 O O . GLY B 1 123 ? -3.674 -18.188 -4.375 1 98.56 123 GLY B O 1
ATOM 2118 N N . ILE B 1 124 ? -3.037 -16.297 -5.34 1 98.88 124 ILE B N 1
ATOM 2119 C CA . ILE B 1 124 ? -1.688 -16.703 -5.711 1 98.88 124 ILE B CA 1
ATOM 2120 C C . ILE B 1 124 ? -0.697 -15.594 -5.359 1 98.88 124 ILE B C 1
ATOM 2122 O O . ILE B 1 124 ? -0.935 -14.43 -5.664 1 98.88 124 ILE B O 1
ATOM 2126 N N . THR B 1 125 ? 0.34 -15.992 -4.738 1 98.94 125 THR B N 1
ATOM 2127 C CA . THR B 1 125 ? 1.348 -15.039 -4.285 1 98.94 125 THR B CA 1
ATOM 2128 C C . THR B 1 125 ? 2.572 -15.078 -5.199 1 98.94 125 THR B C 1
ATOM 2130 O O . THR B 1 125 ? 3.018 -16.156 -5.609 1 98.94 125 THR B O 1
ATOM 2133 N N . PHE B 1 126 ? 3.055 -13.93 -5.555 1 98.94 126 PHE B N 1
ATOM 2134 C CA . PHE B 1 126 ? 4.332 -13.758 -6.238 1 98.94 126 PHE B CA 1
ATOM 2135 C C . PHE B 1 126 ? 5.277 -12.891 -5.418 1 98.94 126 PHE B C 1
ATOM 2137 O O . PHE B 1 126 ? 4.836 -12.133 -4.551 1 98.94 126 PHE B O 1
ATOM 2144 N N . GLU B 1 127 ? 6.539 -13.062 -5.656 1 98.94 127 GLU B N 1
ATOM 2145 C CA . GLU B 1 127 ? 7.578 -12.297 -4.977 1 98.94 127 GLU B CA 1
ATOM 2146 C C . GLU B 1 127 ? 8.453 -11.539 -5.973 1 98.94 127 GLU B C 1
ATOM 2148 O O . GLU B 1 127 ? 8.977 -12.133 -6.922 1 98.94 127 GLU B O 1
ATOM 2153 N N . ASP B 1 128 ? 8.562 -10.211 -5.801 1 98.81 128 ASP B N 1
ATOM 2154 C CA . ASP B 1 128 ? 9.43 -9.445 -6.691 1 98.81 128 ASP B CA 1
ATOM 2155 C C . ASP B 1 128 ? 10.898 -9.625 -6.312 1 98.81 128 ASP B C 1
ATOM 2157 O O . ASP B 1 128 ? 11.211 -10.25 -5.297 1 98.81 128 ASP B O 1
ATOM 2161 N N . PRO B 1 129 ? 11.828 -9.148 -7.051 1 98 129 PRO B N 1
ATOM 2162 C CA . PRO B 1 129 ? 13.25 -9.422 -6.836 1 98 129 PRO B CA 1
ATOM 2163 C C . PRO B 1 129 ? 13.773 -8.852 -5.523 1 98 129 PRO B C 1
AT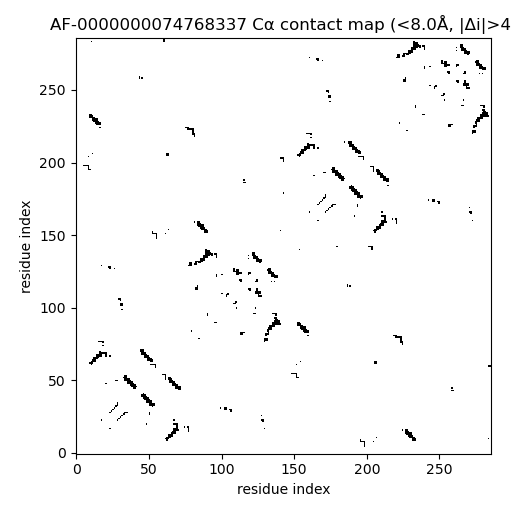OM 2165 O O . PRO B 1 129 ? 14.875 -9.188 -5.09 1 98 129 PRO B O 1
ATOM 2168 N N . GLU B 1 130 ? 13.031 -7.996 -4.91 1 98.25 130 GLU B N 1
ATOM 2169 C CA . GLU B 1 130 ? 13.477 -7.395 -3.66 1 98.25 130 GLU B CA 1
ATOM 2170 C C . GLU B 1 130 ? 12.695 -7.945 -2.471 1 98.25 130 GLU B C 1
ATOM 2172 O O . GLU B 1 130 ? 12.805 -7.426 -1.357 1 98.25 130 GLU B O 1
ATOM 2177 N N . GLY B 1 131 ? 11.914 -8.906 -2.668 1 98.44 131 GLY B N 1
ATOM 2178 C CA . GLY B 1 131 ? 11.297 -9.648 -1.581 1 98.44 131 GLY B CA 1
ATOM 2179 C C . GLY B 1 131 ? 9.891 -9.172 -1.257 1 98.44 131 GLY B C 1
ATOM 2180 O O . GLY B 1 131 ? 9.242 -9.711 -0.357 1 98.44 131 GLY B O 1
ATOM 2181 N N . TRP B 1 132 ? 9.438 -8.18 -1.952 1 98.69 132 TRP B N 1
ATOM 2182 C CA . TRP B 1 132 ? 8.07 -7.715 -1.778 1 98.69 132 TRP B CA 1
ATOM 2183 C C . TRP B 1 132 ? 7.086 -8.633 -2.496 1 98.69 132 TRP B C 1
ATOM 2185 O O . TRP B 1 132 ? 7.379 -9.133 -3.586 1 98.69 132 TRP B O 1
ATOM 2195 N N . ARG B 1 133 ? 5.902 -8.766 -1.862 1 98.81 133 ARG B N 1
ATOM 2196 C CA . ARG B 1 133 ? 5.023 -9.797 -2.41 1 98.81 133 ARG B CA 1
ATOM 2197 C C . ARG B 1 133 ? 3.684 -9.203 -2.836 1 98.81 133 ARG B C 1
ATOM 2199 O O . ARG B 1 133 ? 3.193 -8.258 -2.215 1 98.81 133 ARG B O 1
ATOM 2206 N N . ILE B 1 134 ? 3.141 -9.758 -3.885 1 98.81 134 ILE B N 1
ATOM 2207 C CA . ILE B 1 134 ? 1.82 -9.453 -4.426 1 98.81 134 ILE B CA 1
ATOM 2208 C C . ILE B 1 134 ? 0.933 -10.695 -4.348 1 98.81 134 ILE B C 1
ATOM 2210 O O . ILE B 1 134 ? 1.373 -11.805 -4.672 1 98.81 134 ILE B O 1
ATOM 2214 N N . VAL B 1 135 ? -0.264 -10.469 -3.902 1 98.88 135 VAL B N 1
ATOM 2215 C CA . VAL B 1 135 ? -1.273 -11.523 -3.953 1 98.88 135 VAL B CA 1
ATOM 2216 C C . VAL B 1 135 ? -2.338 -11.172 -4.988 1 98.88 135 VAL B C 1
ATOM 2218 O O . VAL B 1 135 ? -2.912 -10.078 -4.949 1 98.88 135 VAL B O 1
ATOM 2221 N N . LEU B 1 136 ? -2.514 -12.016 -5.934 1 98.75 136 LEU B N 1
ATOM 2222 C CA . LEU B 1 136 ? -3.68 -11.961 -6.805 1 98.75 136 LEU B CA 1
ATOM 2223 C C . LEU B 1 136 ? -4.82 -12.805 -6.238 1 98.75 136 LEU B C 1
ATOM 2225 O O . LEU B 1 136 ? -4.707 -14.031 -6.152 1 98.75 136 LEU B O 1
ATOM 2229 N N . SER B 1 137 ? -5.824 -12.148 -5.852 1 98.56 137 SER B N 1
ATOM 2230 C CA . SER B 1 137 ? -6.895 -12.852 -5.152 1 98.56 137 SER B CA 1
ATOM 2231 C C . SER B 1 137 ? -8.148 -12.945 -6.012 1 98.56 137 SER B C 1
ATOM 2233 O O . SER B 1 137 ? -8.516 -11.984 -6.695 1 98.56 137 SER B O 1
ATOM 2235 N N . TRP B 1 138 ? -8.883 -14.07 -5.93 1 98.06 138 TRP B N 1
ATOM 2236 C CA . TRP B 1 138 ? -10.148 -14.227 -6.641 1 98.06 138 TRP B CA 1
ATOM 2237 C C . TRP B 1 138 ? -11.328 -13.898 -5.73 1 98.06 138 TRP B C 1
ATOM 2239 O O . TRP B 1 138 ? -12.484 -14.102 -6.109 1 98.06 138 TRP B O 1
ATOM 2249 N N . MET B 1 139 ? -11.023 -13.398 -4.535 1 96.44 139 MET B N 1
ATOM 2250 C CA . MET B 1 139 ? -12.086 -13.062 -3.59 1 96.44 139 MET B CA 1
ATOM 2251 C C . MET B 1 139 ? -12.688 -11.695 -3.916 1 96.44 139 MET B C 1
ATOM 2253 O O . MET B 1 139 ? -12.031 -10.852 -4.523 1 96.44 139 MET B O 1
ATOM 2257 N N . GLU B 1 140 ? -13.969 -11.594 -3.49 1 91.94 140 GLU B N 1
ATOM 2258 C CA . GLU B 1 140 ? -14.633 -10.305 -3.549 1 91.94 140 GLU B CA 1
ATOM 2259 C C . GLU B 1 140 ? -14.609 -9.602 -2.191 1 91.94 140 GLU B C 1
ATOM 2261 O O . GLU B 1 140 ? -14.805 -10.242 -1.155 1 91.94 140 GLU B O 1
ATOM 2266 N N . TRP B 1 141 ? -14.164 -8.367 -2.262 1 84.56 141 TRP B N 1
ATOM 2267 C CA . TRP B 1 141 ? -14.305 -7.566 -1.05 1 84.56 141 TRP B CA 1
ATOM 2268 C C . TRP B 1 141 ? -15.641 -6.832 -1.03 1 84.56 141 TRP B C 1
ATOM 2270 O O . TRP B 1 141 ? -15.961 -6.086 -1.96 1 84.56 141 TRP B O 1
ATOM 2280 N N . THR B 1 142 ? -16.531 -7.266 -0.225 1 73.56 142 THR B N 1
ATOM 2281 C CA . THR B 1 142 ? -17.844 -6.637 -0.082 1 73.56 142 THR B CA 1
ATOM 2282 C C . THR B 1 142 ? -18 -6.035 1.312 1 73.56 142 THR B C 1
ATOM 2284 O O . THR B 1 142 ? -17.562 -6.621 2.301 1 73.56 142 THR B O 1
ATOM 2287 N N . LEU B 1 143 ? -17.844 -4.652 1.498 1 60.94 143 LEU B N 1
ATOM 2288 C CA . LEU B 1 143 ? -18.172 -4.102 2.809 1 60.94 143 LEU B CA 1
ATOM 2289 C C . LEU B 1 143 ? -19.688 -3.963 2.982 1 60.94 143 LEU B C 1
ATOM 2291 O O . LEU B 1 143 ? -20.406 -3.75 2.008 1 60.94 143 LEU B O 1
#

pLDDT: mean 92.37, std 13.46, range [28.75, 98.94]

Solvent-accessible surface area (backbone atoms only — not comparable to full-atom values): 15508 Å² total; per-residue (Å²): 128,82,74,77,70,58,66,76,59,52,38,36,34,42,32,30,54,40,94,44,70,67,61,49,41,46,48,45,31,70,26,69,58,31,38,82,77,48,70,50,69,65,58,91,51,24,31,38,42,28,31,26,76,50,52,62,45,90,90,45,60,54,60,44,34,40,33,43,30,36,53,69,94,62,80,72,68,54,47,44,66,43,80,54,37,32,43,34,37,34,66,52,30,61,67,58,43,51,54,47,46,52,42,23,41,74,67,71,43,62,76,47,85,52,78,58,60,68,46,60,78,43,33,48,29,37,65,46,98,46,46,38,28,40,32,41,22,37,47,75,86,77,122,129,81,73,75,71,57,66,75,60,52,38,36,34,43,32,30,53,40,94,44,70,68,62,50,41,47,47,46,30,69,25,69,56,30,38,81,77,46,71,49,71,65,58,91,50,25,30,39,42,29,31,26,76,49,54,61,45,90,93,45,63,53,59,44,35,39,33,42,30,36,51,70,95,62,82,73,71,54,44,45,65,43,79,54,37,33,41,33,38,33,65,53,29,62,68,58,42,52,52,47,46,51,42,24,41,74,66,70,45,62,76,47,86,54,79,59,60,67,46,60,78,44,32,47,30,36,62,46,98,47,46,39,28,39,31,40,20,35,48,75,86,77,117

Foldseek 3Di:
DPPPPPPDQAQEEAEFEDQDPPLVCLQVPQQQNWAFDDWDPPPVQKTKTKTANDDPDPPDDGSYIYMYMYGHPDDDQRADPDLPQEAEDAPLAPVVLVVSQVSNVVSPWHFDQGPPCVLVVFFTWTAGPRNYIYTYGNNDDDD/DPPPPPPDQAQEEAEFEDQDPPLVCLQVPQQQNWAFDDWDPPPVQKTKTKTANDDPDPPDDGSYIYMYMYGHPDDDQRADPDLPQEAEDAPLAPVVLVVSQVSNVVSPWHFDQGPPCVLVVFFTWTAGPRNYIYTYGNNDDDD

Secondary structure (DSSP, 8-state):
------PPPPEEEEEEE-S-HHHHHIIIIIIT-PEEEEEEEEETTEEEEEEE---SSTTPPPSEEEEEEEETT-------SSTT-EEEEE---HHHHHHHHHHHHHTT---B--SSTHHHHHEEEEE-TTS-EEEEE------/------PPPPEEEEEEE-S-HHHHHIIIIIIT-PEEEEEEEEETTEEEEEEE---SSTTPPPSEEEEEEEETT-------SSTT-EEEEE---HHHHHHHHHHHHHTT---B--SSTHHHHSEEEEE-TTS-EEEEE------

Nearest PDB structures (foldseek):
  1twu-assembly1_A-2  TM=9.005E-01  e=6.764E-13  Bacillus subtilis
  4pav-assembly2_B  TM=5.816E-01  e=1.386E-04  Staphylococcus aureus
  1u6l-assembly1_B  TM=6.043E-01  e=4.514E-04  Pseudomonas aeruginosa PAO1
  4qb5-assembly1_A  TM=6.358E-01  e=2.006E-03  Rhodoferax ferrireducens T118
  2kjz-assembly1_B  TM=5.811E-01  e=5.788E-04  Agrobacterium fabrum str. C58

Organism: Mortierella alpina (NCBI:txid64518)

InterPro domains:
  IPR029068 Glyoxalase/Bleomycin resistance protein/Dihydroxybiphenyl dioxygenase [G3DSA:3.10.180.10] (3-139)
  IPR029068 Glyoxalase/Bleomycin resistance protein/Dihydroxybiphenyl dioxygenase [SSF54593] (8-137)
  IPR037523 Vicinal oxygen chelate (VOC), core domain [PS51819] (10-139)
  IPR058997 YycE-like, C-terminal domain [PF22659] (84-136)
  IPR058998 YycE-like, N-terminal domain [PF22658] (12-69)